Protein AF-A0A3P7PHR8-F1 (afdb_monomer_lite)

Secondary structure (DSSP, 8-state):
-TT--HHHHHHHHHHHTTT---HHHHHHHHHHHHHHHTTSTTHHHHHHHHHHHHHHHHTTSTTTHHHHHHHHHHHHH----SHHHHHHHHHHHHHHHHHHTTS--TTHHHHHHHHHHHHHHH-HHHHHHHHHHHHHHHHHHHHHHHHHHHHHTT--TT---------HHHHHHHHHHHHHHHHHHT-TT----HHHHHHHHHT-

InterPro domains:
  IPR003107 HAT (Half-A-TPR) repeat [SM00386] (4-35)
  IPR003107 HAT (Half-A-TPR) repeat [SM00386] (42-77)
  IPR003107 HAT (Half-A-TPR) repeat [SM00386] (88-121)
  IPR003107 HAT (Half-A-TPR) repeat [SM00386] (154-186)
  IPR008847 Suppressor of forked [PF05843] (1-200)
  IPR011990 Tetratricopeptide-like helical domain superfamily [SSF48452] (2-201)
  IPR045243 mRNA 3'-end-processing protein Rna14-like [PTHR19980] (1-200)

Structure (mmCIF, N/CA/C/O backbone):
data_AF-A0A3P7PHR8-F1
#
_entry.id   AF-A0A3P7PHR8-F1
#
loop_
_atom_site.group_PDB
_atom_site.id
_atom_site.type_symbol
_atom_site.label_atom_id
_atom_site.label_alt_id
_atom_site.label_comp_id
_atom_site.label_asym_id
_atom_site.label_entity_id
_atom_site.label_seq_id
_atom_site.pdbx_PDB_ins_code
_atom_site.Cartn_x
_atom_site.Cartn_y
_atom_site.Cartn_z
_atom_site.occupancy
_atom_site.B_iso_or_equiv
_atom_site.auth_seq_id
_atom_site.auth_comp_id
_atom_site.auth_asym_id
_atom_site.auth_atom_id
_atom_site.pdbx_PDB_model_num
ATOM 1 N N . MET A 1 1 ? -13.144 -17.282 -12.294 1.00 57.22 1 MET A N 1
ATOM 2 C CA . MET A 1 1 ? -14.153 -16.363 -11.723 1.00 57.22 1 MET A CA 1
ATOM 3 C C . MET A 1 1 ? -15.469 -16.403 -12.502 1.00 57.22 1 MET A C 1
ATOM 5 O O . MET A 1 1 ? -16.425 -16.932 -11.960 1.00 57.22 1 MET A O 1
ATOM 9 N N . LYS A 1 2 ? -15.527 -15.994 -13.785 1.00 68.00 2 LYS A N 1
ATOM 10 C CA . LYS A 1 2 ? -16.780 -15.930 -14.585 1.00 68.00 2 LYS A CA 1
ATOM 11 C C . LYS A 1 2 ? -17.605 -17.234 -14.639 1.00 68.00 2 LYS A C 1
ATOM 13 O O . LYS A 1 2 ? -18.823 -17.182 -14.570 1.00 68.00 2 LYS A O 1
ATOM 18 N N . ALA A 1 3 ? -16.948 -18.396 -14.692 1.00 72.00 3 ALA A N 1
ATOM 19 C CA . ALA A 1 3 ? -17.603 -19.713 -14.700 1.00 72.00 3 ALA A CA 1
ATOM 20 C C . ALA A 1 3 ? -17.776 -20.355 -13.301 1.00 72.00 3 ALA A C 1
ATOM 22 O O . ALA A 1 3 ? -18.066 -21.540 -13.220 1.00 72.00 3 ALA A O 1
ATOM 23 N N . LYS A 1 4 ? -17.515 -19.626 -12.201 1.00 75.19 4 LYS A N 1
ATOM 24 C CA . LYS A 1 4 ? -17.602 -20.100 -10.795 1.00 75.19 4 LYS A CA 1
ATOM 25 C C . LYS A 1 4 ? -16.829 -21.393 -10.446 1.00 75.19 4 LYS A C 1
ATOM 27 O O . LYS A 1 4 ? -17.027 -21.967 -9.382 1.00 75.19 4 LYS A O 1
ATOM 32 N N . ASN A 1 5 ? -15.885 -21.817 -11.288 1.00 77.06 5 ASN A N 1
ATOM 33 C CA . ASN A 1 5 ? -15.001 -22.962 -11.031 1.00 77.06 5 ASN A CA 1
ATOM 34 C C . ASN A 1 5 ? -13.876 -22.605 -10.042 1.00 77.06 5 ASN A C 1
ATOM 36 O O . ASN A 1 5 ? -12.721 -22.434 -10.440 1.00 77.06 5 ASN A O 1
ATOM 40 N N . TYR A 1 6 ? -14.216 -22.454 -8.762 1.00 79.38 6 TYR A N 1
ATOM 41 C CA . TYR A 1 6 ? -13.301 -21.958 -7.727 1.00 79.38 6 TYR A CA 1
ATOM 42 C C . TYR A 1 6 ? -12.118 -22.897 -7.442 1.00 79.38 6 TYR A C 1
ATOM 44 O O . TYR A 1 6 ? -11.005 -22.420 -7.256 1.00 79.38 6 TYR A O 1
ATOM 52 N N . GLU A 1 7 ? -12.301 -24.216 -7.536 1.00 77.06 7 GLU A N 1
ATOM 53 C CA . GLU A 1 7 ? -11.224 -25.189 -7.291 1.00 77.06 7 GLU A CA 1
ATOM 54 C C . GLU A 1 7 ? -10.077 -25.081 -8.316 1.00 77.06 7 GLU A C 1
ATOM 56 O O . GLU A 1 7 ? -8.895 -25.117 -7.975 1.00 77.06 7 GLU A O 1
ATOM 61 N N . ARG A 1 8 ? -10.414 -24.882 -9.599 1.00 78.19 8 ARG A N 1
ATOM 62 C CA . ARG A 1 8 ? -9.408 -24.668 -10.654 1.00 78.19 8 ARG A CA 1
ATOM 63 C C . ARG A 1 8 ? -8.696 -23.328 -10.484 1.00 78.19 8 ARG A C 1
ATOM 65 O O . ARG A 1 8 ? -7.503 -23.239 -10.753 1.00 78.19 8 ARG A O 1
ATOM 72 N N . VAL A 1 9 ? -9.419 -22.300 -10.037 1.00 80.44 9 VAL A N 1
ATOM 73 C CA . VAL A 1 9 ? -8.853 -20.975 -9.748 1.00 80.44 9 VAL A CA 1
ATOM 74 C C . VAL A 1 9 ? -7.845 -21.058 -8.596 1.00 80.44 9 VAL A C 1
ATOM 76 O O . VAL A 1 9 ? -6.755 -20.507 -8.711 1.00 80.44 9 VAL A O 1
ATOM 79 N N . GLU A 1 10 ? -8.148 -21.811 -7.540 1.00 82.19 10 GLU A N 1
ATOM 80 C CA . GLU A 1 10 ? -7.233 -22.020 -6.412 1.00 82.19 10 GLU A CA 1
ATOM 81 C C . GLU A 1 10 ? -5.939 -22.730 -6.833 1.00 82.19 10 GLU A C 1
ATOM 83 O O . GLU A 1 10 ? -4.845 -22.255 -6.526 1.00 82.19 10 GLU A O 1
ATOM 88 N N . LYS A 1 11 ? -6.048 -23.803 -7.630 1.00 84.69 11 LYS A N 1
ATOM 89 C CA . LYS A 1 11 ? -4.880 -24.508 -8.193 1.00 84.69 11 LYS A CA 1
ATOM 90 C C . LYS A 1 11 ? -4.027 -23.605 -9.091 1.00 84.69 11 LYS A C 1
ATOM 92 O O . LYS A 1 11 ? -2.805 -23.742 -9.116 1.00 84.69 11 LYS A O 1
ATOM 97 N N . LEU A 1 12 ? -4.642 -22.677 -9.828 1.00 83.94 12 LEU A N 1
ATOM 98 C CA . LEU A 1 12 ? -3.906 -21.691 -10.623 1.00 83.94 12 LEU A CA 1
ATOM 99 C C . LEU A 1 12 ? -3.145 -20.711 -9.724 1.00 83.94 12 LEU A C 1
ATOM 101 O O . LEU A 1 12 ? -1.944 -20.539 -9.927 1.00 83.94 12 LEU A O 1
ATOM 105 N N . PHE A 1 13 ? -3.789 -20.146 -8.698 1.00 86.12 13 PHE A N 1
ATOM 106 C CA . PHE A 1 13 ? -3.115 -19.247 -7.757 1.00 86.12 13 PHE A CA 1
ATOM 107 C C . PHE A 1 13 ? -1.937 -19.923 -7.048 1.00 86.12 13 PHE A C 1
ATOM 109 O O . PHE A 1 13 ? -0.857 -19.341 -6.997 1.00 86.12 13 PHE A O 1
ATOM 116 N N . GLN A 1 14 ? -2.085 -21.170 -6.592 1.00 84.25 14 GLN A N 1
ATOM 117 C CA . GLN A 1 14 ? -0.982 -21.925 -5.980 1.00 84.25 14 GLN A CA 1
ATOM 118 C C . GLN A 1 14 ? 0.232 -22.069 -6.913 1.00 84.25 14 GLN A C 1
ATOM 120 O O . GLN A 1 14 ? 1.373 -22.061 -6.456 1.00 84.25 14 GLN A O 1
ATOM 125 N N . ARG A 1 15 ? 0.007 -22.175 -8.229 1.00 83.94 15 ARG A N 1
ATOM 126 C CA . ARG A 1 15 ? 1.084 -22.335 -9.217 1.00 83.94 15 ARG A CA 1
ATOM 127 C C . ARG A 1 15 ? 1.782 -21.027 -9.575 1.00 83.94 15 ARG A C 1
ATOM 129 O O . ARG A 1 15 ? 2.991 -21.059 -9.816 1.00 83.94 15 ARG A O 1
ATOM 136 N N . CYS A 1 16 ? 1.046 -19.918 -9.684 1.00 85.25 16 CYS A N 1
ATOM 137 C CA . CYS A 1 16 ? 1.567 -18.690 -10.292 1.00 85.25 16 CYS A CA 1
ATOM 138 C C . CYS A 1 16 ? 1.662 -17.478 -9.361 1.00 85.25 16 CYS A C 1
ATOM 140 O O . CYS A 1 16 ? 2.501 -16.623 -9.619 1.00 85.25 16 CYS A O 1
ATOM 142 N N . LEU A 1 17 ? 0.875 -17.396 -8.283 1.00 83.44 17 LEU A N 1
ATOM 143 C CA . LEU A 1 17 ? 0.713 -16.150 -7.523 1.00 83.44 17 LEU A CA 1
ATOM 144 C C . LEU A 1 17 ? 2.032 -15.642 -6.923 1.00 83.44 17 LEU A C 1
ATOM 146 O O . LEU A 1 17 ? 2.348 -14.465 -7.028 1.00 83.44 17 LEU A O 1
ATOM 150 N N . ILE A 1 18 ? 2.838 -16.538 -6.347 1.00 83.44 18 ILE A N 1
ATOM 151 C CA . ILE A 1 18 ? 4.130 -16.175 -5.738 1.00 83.44 18 ILE A CA 1
ATOM 152 C C . ILE A 1 18 ? 5.221 -15.974 -6.805 1.00 83.44 18 ILE A C 1
ATOM 154 O O . ILE A 1 18 ? 6.198 -15.276 -6.559 1.00 83.44 18 ILE A O 1
ATOM 158 N N . LYS A 1 19 ? 5.059 -16.571 -7.993 1.00 81.69 19 LYS A N 1
ATOM 159 C CA . LYS A 1 19 ? 6.037 -16.488 -9.091 1.00 81.69 19 LYS A CA 1
ATOM 160 C C . LYS A 1 19 ? 5.851 -15.246 -9.959 1.00 81.69 19 LYS A C 1
ATOM 162 O O . LYS A 1 19 ? 6.803 -14.811 -10.592 1.00 81.69 19 LYS A O 1
ATOM 167 N N . ILE A 1 20 ? 4.630 -14.718 -10.028 1.00 81.50 20 ILE A N 1
ATOM 168 C CA . ILE A 1 20 ? 4.265 -13.596 -10.891 1.00 81.50 20 ILE A CA 1
ATOM 169 C C . ILE A 1 20 ? 3.866 -12.415 -10.006 1.00 81.50 20 ILE A C 1
ATOM 171 O O . ILE A 1 20 ? 2.759 -12.360 -9.469 1.00 81.50 20 ILE A O 1
ATOM 175 N N . LEU A 1 21 ? 4.765 -11.440 -9.887 1.00 82.69 21 LEU A N 1
ATOM 176 C CA . LEU A 1 21 ? 4.532 -10.190 -9.162 1.00 82.69 21 LEU A CA 1
ATOM 177 C C . LEU A 1 21 ? 3.780 -9.182 -10.043 1.00 82.69 21 LEU A C 1
ATOM 179 O O . LEU A 1 21 ? 4.285 -8.122 -10.390 1.00 82.69 21 LEU A O 1
ATOM 183 N N . ASN A 1 22 ? 2.557 -9.533 -10.446 1.00 85.94 22 ASN A N 1
ATOM 184 C CA . ASN A 1 22 ? 1.687 -8.657 -11.231 1.00 85.94 22 ASN A CA 1
ATOM 185 C C . ASN A 1 22 ? 0.533 -8.124 -10.372 1.00 85.94 22 ASN A C 1
ATOM 187 O O . ASN A 1 22 ? -0.253 -8.899 -9.827 1.00 85.94 22 ASN A O 1
ATOM 191 N N . ILE A 1 23 ? 0.399 -6.801 -10.280 1.00 87.25 23 ILE A N 1
ATOM 192 C CA . ILE A 1 23 ? -0.573 -6.156 -9.389 1.00 87.25 23 ILE A CA 1
ATOM 193 C C . ILE A 1 23 ? -2.027 -6.576 -9.660 1.00 87.25 23 ILE A C 1
ATOM 195 O O . ILE A 1 23 ? -2.796 -6.771 -8.717 1.00 87.25 23 ILE A O 1
ATOM 199 N N . ASP A 1 24 ? -2.401 -6.789 -10.922 1.00 88.19 24 ASP A N 1
ATOM 200 C CA . ASP A 1 24 ? -3.765 -7.162 -11.300 1.00 88.19 24 ASP A CA 1
ATOM 201 C C . ASP A 1 24 ? -4.084 -8.614 -10.921 1.00 88.19 24 ASP A C 1
ATOM 203 O O . ASP A 1 24 ? -5.197 -8.911 -10.478 1.00 88.19 24 ASP A O 1
ATOM 207 N N . LEU A 1 25 ? -3.095 -9.512 -10.991 1.00 89.50 25 LEU A N 1
ATOM 208 C CA . LEU A 1 25 ? -3.228 -10.889 -10.505 1.00 89.50 25 LEU A CA 1
ATOM 209 C C . LEU A 1 25 ? -3.498 -10.930 -8.994 1.00 89.50 25 LEU A C 1
ATOM 211 O O . LEU A 1 25 ? -4.363 -11.679 -8.534 1.00 89.50 25 LEU A O 1
ATOM 215 N N . TRP A 1 26 ? -2.793 -10.105 -8.219 1.00 91.88 26 TRP A N 1
ATOM 216 C CA . TRP A 1 26 ? -2.973 -10.026 -6.768 1.00 91.88 26 TRP A CA 1
ATOM 217 C C . TRP A 1 26 ? -4.304 -9.374 -6.370 1.00 91.88 26 TRP A C 1
ATOM 219 O O . TRP A 1 26 ? -4.962 -9.836 -5.436 1.00 91.88 26 TRP A O 1
ATOM 229 N N . LYS A 1 27 ? -4.774 -8.372 -7.123 1.00 92.00 27 LYS A N 1
ATOM 230 C CA . LYS A 1 27 ? -6.142 -7.844 -6.976 1.00 92.00 27 LYS A CA 1
ATOM 231 C C . LYS A 1 27 ? -7.193 -8.918 -7.251 1.00 92.00 27 LYS A C 1
ATOM 233 O O . LYS A 1 27 ? -8.159 -9.047 -6.498 1.00 92.00 27 LYS A O 1
ATOM 238 N N . LEU A 1 28 ? -6.986 -9.734 -8.286 1.00 91.19 28 LEU A N 1
ATOM 239 C CA . LEU A 1 28 ? -7.879 -10.849 -8.605 1.00 91.19 28 LEU A CA 1
ATOM 240 C C . LEU A 1 28 ? -7.896 -11.908 -7.491 1.00 91.19 28 LEU A C 1
ATOM 242 O O . LEU A 1 28 ? -8.955 -12.460 -7.193 1.00 91.19 28 LEU A O 1
ATOM 246 N N . TYR A 1 29 ? -6.753 -12.171 -6.853 1.00 92.38 29 TYR A N 1
ATOM 247 C CA . TYR A 1 29 ? -6.654 -13.052 -5.685 1.00 92.38 29 TYR A CA 1
ATOM 248 C C . TYR A 1 29 ? -7.472 -12.534 -4.492 1.00 92.38 29 TYR A C 1
ATOM 250 O O . TYR A 1 29 ? -8.260 -13.285 -3.910 1.00 92.38 29 TYR A O 1
ATOM 258 N N . LEU A 1 30 ? -7.362 -11.243 -4.167 1.00 93.31 30 LEU A N 1
ATOM 259 C CA . LEU A 1 30 ? -8.161 -10.626 -3.103 1.00 93.31 30 LEU A CA 1
ATOM 260 C C . LEU A 1 30 ? -9.663 -10.693 -3.413 1.00 93.31 30 LEU A C 1
ATOM 262 O O . LEU A 1 30 ? -10.459 -11.055 -2.543 1.00 93.31 30 LEU A O 1
ATOM 266 N N . GLN A 1 31 ? -10.053 -10.433 -4.664 1.00 91.81 31 GLN A N 1
ATOM 267 C CA . GLN A 1 31 ? -11.443 -10.568 -5.105 1.00 91.81 31 GLN A CA 1
ATOM 268 C C . GLN A 1 31 ? -11.942 -12.018 -4.988 1.00 91.81 31 GLN A C 1
ATOM 270 O O . GLN A 1 31 ? -13.057 -12.251 -4.521 1.00 91.81 31 GLN A O 1
ATOM 275 N N . TYR A 1 32 ? -11.114 -13.005 -5.345 1.00 90.81 32 TYR A N 1
ATOM 276 C CA . TYR A 1 32 ? -11.431 -14.426 -5.183 1.00 90.81 32 TYR A CA 1
ATOM 277 C C . TYR A 1 32 ? -11.723 -14.799 -3.728 1.00 90.81 32 TYR A C 1
ATOM 279 O O . TYR A 1 32 ? -12.724 -15.464 -3.450 1.00 90.81 32 TYR A O 1
ATOM 287 N N . ILE A 1 33 ? -10.892 -14.357 -2.784 1.00 90.62 33 ILE A N 1
ATOM 288 C CA . ILE A 1 33 ? -11.114 -14.634 -1.358 1.00 90.62 33 ILE A CA 1
ATOM 289 C C . ILE A 1 33 ? -12.386 -13.948 -0.871 1.00 90.62 33 ILE A C 1
ATOM 291 O O . ILE A 1 33 ? -13.188 -14.575 -0.176 1.00 90.62 33 ILE A O 1
ATOM 295 N N . LYS A 1 34 ? -12.601 -12.691 -1.274 1.00 90.38 34 LYS A N 1
ATOM 296 C CA . LYS A 1 34 ? -13.806 -11.930 -0.937 1.00 90.38 34 LYS A CA 1
ATOM 297 C C . LYS A 1 34 ? -15.073 -12.651 -1.399 1.00 90.38 34 LYS A C 1
ATOM 299 O O . LYS A 1 34 ? -16.016 -12.752 -0.627 1.00 90.38 34 LYS A O 1
ATOM 304 N N . GLU A 1 35 ? -15.094 -13.197 -2.613 1.00 88.94 35 GLU A N 1
ATOM 305 C CA . GLU A 1 35 ? -16.261 -13.909 -3.154 1.00 88.94 35 GLU A CA 1
ATOM 306 C C . GLU A 1 35 ? -16.455 -15.308 -2.557 1.00 88.94 35 GLU A C 1
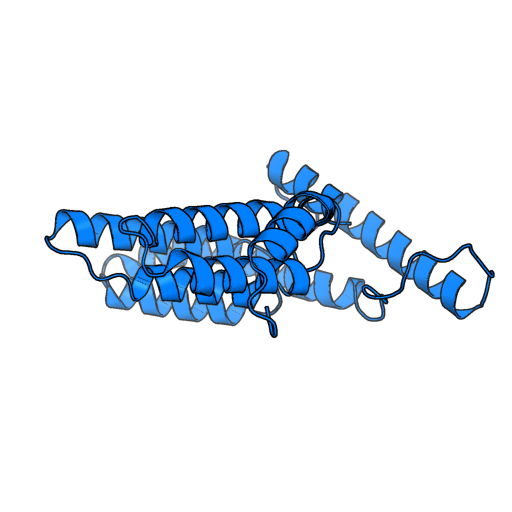ATOM 308 O O . GLU A 1 35 ? -17.584 -15.715 -2.288 1.00 88.94 35 GLU A O 1
ATOM 313 N N . THR A 1 36 ? -15.372 -16.057 -2.337 1.00 87.19 36 THR A N 1
ATOM 314 C CA . THR A 1 36 ? -15.467 -17.463 -1.906 1.00 87.19 36 THR A CA 1
ATOM 315 C C . THR A 1 36 ? -15.585 -17.638 -0.401 1.00 87.19 36 THR A C 1
ATOM 317 O O . THR A 1 36 ? -16.191 -18.607 0.058 1.00 87.19 36 THR A O 1
ATOM 320 N N . LYS A 1 37 ? -15.000 -16.732 0.387 1.00 86.75 37 LYS A N 1
ATOM 321 C CA . LYS A 1 37 ? -14.933 -16.860 1.846 1.00 86.75 37 LYS A CA 1
ATOM 322 C C . LYS A 1 37 ? -15.913 -15.942 2.579 1.00 86.75 37 LYS A C 1
ATOM 324 O O . LYS A 1 37 ? -15.977 -16.051 3.796 1.00 86.75 37 LYS A O 1
ATOM 329 N N . CYS A 1 38 ? -16.709 -15.108 1.896 1.00 86.19 38 CYS A N 1
ATOM 330 C CA . CYS A 1 38 ? -17.630 -14.147 2.536 1.00 86.19 38 CYS A CA 1
ATOM 331 C C . CYS A 1 38 ? -18.620 -14.768 3.532 1.00 86.19 38 CYS A C 1
ATOM 333 O O . CYS A 1 38 ? -18.990 -14.11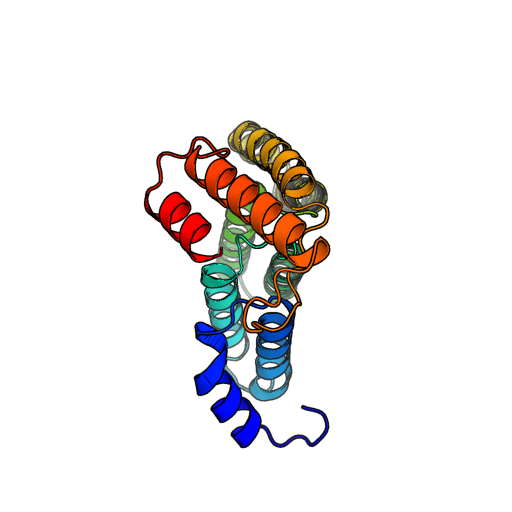7 4.503 1.00 86.19 38 CYS A O 1
ATOM 335 N N . LYS A 1 39 ? -19.038 -16.020 3.309 1.00 85.94 39 LYS A N 1
ATOM 336 C CA . LYS A 1 39 ? -19.968 -16.752 4.189 1.00 85.94 39 LYS A CA 1
ATOM 337 C C . LYS A 1 39 ? -19.275 -17.506 5.327 1.00 85.94 39 LYS A C 1
ATOM 339 O O . LYS A 1 39 ? -19.944 -18.124 6.147 1.00 85.94 39 LYS A O 1
ATOM 344 N N . HIS A 1 40 ? -17.944 -17.517 5.359 1.00 87.56 40 HIS A N 1
ATOM 345 C CA . HIS A 1 40 ? -17.190 -18.233 6.379 1.00 87.56 40 HIS A CA 1
ATOM 346 C C . HIS A 1 40 ? -17.261 -17.464 7.713 1.00 87.56 40 HIS A C 1
ATOM 348 O O . HIS A 1 40 ? -17.036 -16.253 7.700 1.00 87.56 40 HIS A O 1
ATOM 354 N N . PRO A 1 41 ? -17.473 -18.124 8.868 1.00 85.88 41 PRO A N 1
ATOM 355 C CA . PRO A 1 41 ? -17.535 -17.449 10.172 1.00 85.88 41 PRO A CA 1
ATOM 356 C C . PRO A 1 41 ? -16.314 -16.552 10.444 1.00 85.88 41 PRO A C 1
ATOM 358 O O . PRO A 1 41 ? -16.445 -15.385 10.798 1.00 85.88 41 PRO A O 1
ATOM 361 N N . ASN A 1 42 ? -15.117 -17.059 10.132 1.00 88.88 42 ASN A N 1
ATOM 362 C CA . ASN A 1 42 ? -13.851 -16.322 10.268 1.00 88.88 42 ASN A CA 1
ATOM 363 C C . ASN A 1 42 ? -13.452 -15.537 9.000 1.00 88.88 42 ASN A C 1
ATOM 365 O O . ASN A 1 42 ? -12.264 -15.372 8.722 1.00 88.88 42 ASN A O 1
ATOM 369 N N . PHE A 1 43 ? -14.410 -15.091 8.181 1.00 90.38 43 PHE A N 1
ATOM 370 C CA . PHE A 1 43 ? -14.112 -14.342 6.953 1.00 90.38 43 PHE A CA 1
ATOM 371 C C . PHE A 1 43 ? -13.224 -13.124 7.222 1.00 90.38 43 PHE A C 1
ATOM 373 O O . PHE A 1 43 ? -12.257 -12.903 6.499 1.00 90.38 43 PHE A O 1
ATOM 380 N N . LYS A 1 44 ? -13.529 -12.366 8.284 1.00 89.31 44 LYS A N 1
ATOM 381 C CA . LYS A 1 44 ? -12.817 -11.126 8.611 1.00 89.31 44 LYS A CA 1
ATOM 382 C C . LYS A 1 44 ? -11.319 -11.361 8.821 1.00 89.31 44 LYS A C 1
ATOM 384 O O . LYS A 1 44 ? -10.490 -10.660 8.251 1.00 89.31 44 LYS A O 1
ATOM 389 N N . GLU A 1 45 ? -10.994 -12.388 9.597 1.00 90.69 45 GLU A N 1
ATOM 390 C CA . GLU A 1 45 ? -9.621 -12.788 9.898 1.00 90.69 45 GLU A CA 1
ATOM 391 C C . GLU A 1 45 ? -8.894 -13.286 8.641 1.00 90.69 45 GLU A C 1
ATOM 393 O O . GLU A 1 45 ? -7.811 -12.803 8.321 1.00 90.69 45 GLU A O 1
ATOM 398 N N . LYS A 1 46 ? -9.526 -14.180 7.868 1.00 91.25 46 LYS A N 1
ATOM 399 C CA . LYS A 1 46 ? -8.950 -14.707 6.619 1.00 91.25 46 LYS A CA 1
ATOM 400 C C . LYS A 1 46 ? -8.709 -13.609 5.581 1.00 91.25 46 LYS A C 1
ATOM 402 O O . LYS A 1 46 ? -7.707 -13.640 4.873 1.00 91.25 46 LYS A O 1
ATOM 407 N N . MET A 1 47 ? -9.613 -12.635 5.491 1.00 93.94 47 MET A N 1
ATOM 408 C CA . MET A 1 47 ? -9.472 -11.509 4.572 1.00 93.94 47 MET A CA 1
ATOM 409 C C . MET A 1 47 ? -8.357 -10.554 5.019 1.00 93.94 47 MET A C 1
ATOM 411 O O . MET A 1 47 ? -7.561 -10.132 4.185 1.00 93.94 47 MET A O 1
ATOM 415 N N . ALA A 1 48 ? -8.241 -10.261 6.321 1.00 93.44 48 ALA A N 1
ATOM 416 C CA . ALA A 1 48 ? -7.129 -9.473 6.857 1.00 93.44 48 ALA A CA 1
ATOM 417 C C . ALA A 1 48 ? -5.772 -10.148 6.593 1.00 93.44 48 ALA A C 1
ATOM 419 O O . ALA A 1 48 ? -4.862 -9.503 6.077 1.00 93.44 48 ALA A O 1
ATOM 420 N N . GLN A 1 49 ? -5.666 -11.461 6.834 1.00 94.44 49 GLN A N 1
ATOM 421 C CA . GLN A 1 49 ? -4.465 -12.245 6.516 1.00 94.44 49 GLN A CA 1
ATOM 422 C C . GLN A 1 49 ? -4.115 -12.184 5.023 1.00 94.44 49 GLN A C 1
ATOM 424 O O . GLN A 1 49 ? -2.946 -12.062 4.660 1.00 94.44 49 GLN A O 1
ATOM 429 N N . ALA A 1 50 ? -5.116 -12.234 4.142 1.00 94.50 50 ALA A N 1
ATOM 430 C CA . ALA A 1 50 ? -4.889 -12.123 2.707 1.00 94.50 50 ALA A CA 1
ATOM 431 C C . ALA A 1 50 ? -4.402 -10.734 2.275 1.00 94.50 50 ALA A C 1
ATOM 433 O O . ALA A 1 50 ? -3.528 -10.645 1.407 1.00 94.50 50 ALA A O 1
ATOM 434 N N . TYR A 1 51 ? -4.933 -9.662 2.871 1.00 96.62 51 TYR A N 1
ATOM 435 C CA . TYR A 1 51 ? -4.423 -8.310 2.648 1.00 96.62 51 TYR A CA 1
ATOM 436 C C . TYR A 1 51 ? -2.992 -8.164 3.161 1.00 96.62 51 TYR A C 1
ATOM 438 O O . TYR A 1 51 ? -2.140 -7.689 2.414 1.00 96.62 51 TYR A O 1
ATOM 446 N N . ASP A 1 52 ? -2.700 -8.628 4.379 1.00 94.56 52 ASP A N 1
ATOM 447 C CA . ASP A 1 52 ? -1.350 -8.583 4.950 1.00 94.56 52 ASP A CA 1
ATOM 448 C C . ASP A 1 52 ? -0.349 -9.348 4.065 1.00 94.56 52 ASP A C 1
ATOM 450 O O . ASP A 1 52 ? 0.716 -8.818 3.742 1.00 94.56 52 ASP A O 1
ATOM 454 N N . PHE A 1 53 ? -0.720 -10.542 3.588 1.00 93.31 53 PHE A N 1
ATOM 455 C CA . PHE A 1 53 ? 0.086 -11.334 2.654 1.00 93.31 53 PHE A CA 1
ATOM 456 C C . PHE A 1 53 ? 0.301 -10.621 1.314 1.00 93.31 53 PHE A C 1
ATOM 458 O O . PHE A 1 53 ? 1.421 -10.560 0.808 1.00 93.31 53 PHE A O 1
ATOM 465 N N . THR A 1 54 ? -0.755 -10.030 0.754 1.00 93.44 54 THR A N 1
ATOM 466 C CA . THR A 1 54 ? -0.661 -9.293 -0.511 1.00 93.44 54 THR A CA 1
ATOM 467 C C . THR A 1 54 ? 0.229 -8.063 -0.369 1.00 93.44 54 THR A C 1
ATOM 469 O O . THR A 1 54 ? 1.061 -7.806 -1.231 1.00 93.44 54 THR A O 1
ATOM 472 N N . LEU A 1 55 ? 0.114 -7.320 0.731 1.00 93.50 55 LEU A N 1
ATOM 473 C CA . LEU A 1 55 ? 0.940 -6.144 1.001 1.00 93.50 55 LEU A CA 1
ATOM 474 C C . LEU A 1 55 ? 2.384 -6.505 1.355 1.00 93.50 55 LEU A C 1
ATOM 476 O O . LEU A 1 55 ? 3.277 -5.681 1.181 1.00 93.50 55 LEU A O 1
ATOM 480 N N . ASP A 1 56 ? 2.653 -7.708 1.855 1.00 91.25 56 ASP A N 1
ATOM 481 C CA . ASP A 1 56 ? 4.023 -8.196 2.027 1.00 91.25 56 ASP A CA 1
ATOM 482 C C . ASP A 1 56 ? 4.739 -8.415 0.685 1.00 91.25 56 ASP A C 1
ATOM 484 O O . ASP A 1 56 ? 5.936 -8.147 0.581 1.00 91.25 56 ASP A O 1
ATOM 488 N N . LYS A 1 57 ? 4.001 -8.853 -0.344 1.00 88.31 57 LYS A N 1
ATOM 489 C CA . LYS A 1 57 ? 4.543 -9.155 -1.679 1.00 88.31 57 LYS A CA 1
ATOM 490 C C . LYS A 1 57 ? 4.469 -7.989 -2.660 1.00 88.31 57 LYS A C 1
ATOM 492 O O . LYS A 1 57 ? 5.437 -7.727 -3.357 1.00 88.31 57 LYS A O 1
ATOM 497 N N . MET A 1 58 ? 3.345 -7.280 -2.693 1.00 89.56 58 MET A N 1
ATOM 498 C CA . MET A 1 58 ? 3.040 -6.229 -3.672 1.00 89.56 58 MET A CA 1
ATOM 499 C C . MET A 1 58 ? 2.961 -4.831 -3.060 1.00 89.56 58 MET A C 1
ATOM 501 O O . MET A 1 58 ? 2.690 -3.869 -3.772 1.00 89.56 58 MET A O 1
ATOM 505 N N . GLY A 1 59 ? 3.172 -4.679 -1.749 1.00 88.56 59 GLY A N 1
ATOM 506 C CA . GLY A 1 59 ? 2.989 -3.390 -1.075 1.00 88.56 59 GLY A CA 1
ATOM 507 C C . GLY A 1 59 ? 3.947 -2.294 -1.543 1.00 88.56 59 GLY A C 1
ATOM 508 O O . GLY A 1 59 ? 3.616 -1.126 -1.397 1.00 88.56 59 GLY A O 1
ATOM 509 N N . LEU A 1 60 ? 5.099 -2.662 -2.115 1.00 88.44 60 LEU A N 1
ATOM 510 C CA . LEU A 1 60 ? 6.123 -1.741 -2.629 1.00 88.44 60 LEU A CA 1
ATOM 511 C C . LEU A 1 60 ? 5.922 -1.367 -4.107 1.00 88.44 60 LEU A C 1
ATOM 513 O O . LEU A 1 60 ? 6.672 -0.547 -4.638 1.00 88.44 60 LEU A O 1
ATOM 517 N N . ASP A 1 61 ? 4.936 -1.970 -4.778 1.00 89.38 61 ASP A N 1
ATOM 518 C CA . ASP A 1 61 ? 4.621 -1.645 -6.164 1.00 89.38 61 ASP A CA 1
ATOM 519 C C . ASP A 1 61 ? 4.070 -0.214 -6.268 1.00 89.38 61 ASP A C 1
ATOM 521 O O . ASP A 1 61 ? 3.274 0.233 -5.434 1.00 89.38 61 ASP A O 1
ATOM 525 N N . LEU A 1 62 ? 4.464 0.502 -7.323 1.00 89.06 62 LEU A N 1
ATOM 526 C CA . LEU A 1 62 ? 4.069 1.894 -7.551 1.00 89.06 62 LEU A CA 1
ATOM 527 C C . LEU A 1 62 ? 2.535 2.058 -7.660 1.00 89.06 62 LEU A C 1
ATOM 529 O O . LEU A 1 62 ? 1.991 3.085 -7.248 1.00 89.06 62 LEU A O 1
ATOM 533 N N . ASN A 1 63 ? 1.839 1.030 -8.158 1.00 91.00 63 ASN A N 1
ATOM 534 C CA . ASN A 1 63 ? 0.388 0.975 -8.349 1.00 91.00 63 ASN A CA 1
ATOM 535 C C . ASN A 1 63 ? -0.346 0.245 -7.203 1.00 91.00 63 ASN A C 1
ATOM 537 O O . ASN A 1 63 ? -1.536 -0.069 -7.322 1.00 91.00 63 ASN A O 1
ATOM 541 N N . SER A 1 64 ? 0.326 -0.013 -6.076 1.00 93.94 64 SER A N 1
ATOM 542 C CA . SER A 1 64 ? -0.243 -0.732 -4.924 1.00 93.94 64 SER A CA 1
ATOM 543 C C . SER A 1 64 ? -1.307 0.047 -4.144 1.00 93.94 64 SER A C 1
ATOM 545 O O . SER A 1 64 ? -2.038 -0.558 -3.358 1.00 93.94 64 SER A O 1
ATOM 547 N N . TYR A 1 65 ? -1.452 1.358 -4.383 1.00 95.94 65 TYR A N 1
ATOM 548 C CA . TYR A 1 65 ? -2.367 2.260 -3.662 1.00 95.94 65 TYR A CA 1
ATOM 549 C C . TYR A 1 65 ? -3.766 1.674 -3.428 1.00 95.94 65 TYR A C 1
ATOM 551 O O . TYR A 1 65 ? -4.249 1.664 -2.298 1.00 95.94 65 TYR A O 1
ATOM 559 N N . SER A 1 66 ? -4.402 1.131 -4.469 1.00 95.75 66 SER A N 1
ATOM 560 C CA . SER A 1 66 ? -5.751 0.557 -4.355 1.00 95.75 66 SER A CA 1
ATOM 561 C C . SER A 1 66 ? -5.844 -0.573 -3.322 1.00 95.75 66 SER A C 1
ATOM 563 O O . SER A 1 66 ? -6.839 -0.663 -2.617 1.00 95.75 66 SER A O 1
ATOM 565 N N . ILE A 1 67 ? -4.795 -1.392 -3.167 1.00 96.44 67 ILE A N 1
ATOM 566 C CA . ILE A 1 67 ? -4.787 -2.500 -2.199 1.00 96.44 67 ILE A CA 1
ATOM 567 C C . ILE A 1 67 ? -4.734 -1.951 -0.769 1.00 96.44 67 ILE A C 1
ATOM 569 O O . ILE A 1 67 ? -5.448 -2.434 0.110 1.00 96.44 67 ILE A O 1
ATOM 573 N N . TRP A 1 68 ? -3.924 -0.912 -0.541 1.00 97.25 68 TRP A N 1
ATOM 574 C CA . TRP A 1 68 ? -3.876 -0.206 0.740 1.00 97.25 68 TRP A CA 1
ATOM 575 C C . TRP A 1 68 ? -5.229 0.423 1.087 1.00 97.25 68 TRP A C 1
ATOM 577 O O . TRP A 1 68 ? -5.736 0.217 2.190 1.00 97.25 68 TRP A O 1
ATOM 587 N N . ALA A 1 69 ? -5.826 1.152 0.141 1.00 97.00 69 ALA A N 1
ATOM 588 C CA . ALA A 1 69 ? -7.112 1.820 0.322 1.00 97.00 69 ALA A CA 1
ATOM 589 C C . ALA A 1 69 ? -8.249 0.822 0.614 1.00 97.00 69 ALA A C 1
ATOM 591 O O . ALA A 1 69 ? -9.040 1.037 1.540 1.00 97.00 69 ALA A O 1
ATOM 592 N N . ASP A 1 70 ? -8.291 -0.300 -0.110 1.00 96.69 70 ASP A N 1
ATOM 593 C CA . ASP A 1 70 ? -9.277 -1.363 0.096 1.00 96.69 70 ASP A CA 1
ATOM 594 C C . ASP A 1 70 ? -9.114 -2.031 1.466 1.00 96.69 70 ASP A C 1
ATOM 596 O O . ASP A 1 70 ? -10.108 -2.265 2.160 1.00 96.69 70 ASP A O 1
ATOM 600 N N . TYR A 1 71 ? -7.875 -2.287 1.906 1.00 97.56 71 TYR A N 1
ATOM 601 C CA . TYR A 1 71 ? -7.628 -2.880 3.220 1.00 97.56 71 TYR A CA 1
ATOM 602 C C . TYR A 1 71 ? -8.031 -1.940 4.362 1.00 97.56 71 TYR A C 1
ATOM 604 O O . TYR A 1 71 ? -8.713 -2.351 5.302 1.00 97.56 71 TYR A O 1
ATOM 612 N N . ILE A 1 72 ? -7.680 -0.657 4.260 1.00 97.25 72 ILE A N 1
ATOM 613 C CA . ILE A 1 72 ? -8.084 0.371 5.227 1.00 97.25 72 ILE A CA 1
ATOM 614 C C . ILE A 1 72 ? -9.613 0.466 5.294 1.00 97.25 72 ILE A C 1
ATOM 616 O O . ILE A 1 72 ? -10.195 0.478 6.380 1.00 97.25 72 ILE A O 1
ATOM 620 N N . THR A 1 73 ? -10.282 0.479 4.141 1.00 96.81 73 THR A N 1
ATOM 621 C CA . THR A 1 73 ? -11.749 0.503 4.055 1.00 96.81 73 THR A CA 1
ATOM 622 C C . THR A 1 73 ? -12.369 -0.739 4.692 1.00 96.81 73 THR A C 1
ATOM 624 O O . THR A 1 73 ? -13.348 -0.647 5.439 1.00 96.81 73 THR A O 1
ATOM 627 N N . PHE A 1 74 ? -11.779 -1.909 4.459 1.00 95.81 74 PHE A N 1
ATOM 628 C CA . PHE A 1 74 ? -12.195 -3.167 5.068 1.00 95.81 74 PHE A CA 1
ATOM 629 C C . PHE A 1 74 ? -12.062 -3.148 6.603 1.00 95.81 74 PHE A C 1
ATOM 631 O O . PHE A 1 74 ? -13.012 -3.498 7.309 1.00 95.81 74 PHE A O 1
ATOM 638 N N . LEU A 1 75 ? -10.936 -2.671 7.142 1.00 95.31 75 LEU A N 1
ATOM 639 C CA . LEU A 1 75 ? -10.747 -2.556 8.592 1.00 95.31 75 LEU A CA 1
ATOM 640 C C . LEU A 1 75 ? -11.741 -1.568 9.212 1.00 95.31 75 LEU A C 1
ATOM 642 O O . LEU A 1 75 ? -12.363 -1.873 10.227 1.00 95.31 75 LEU A O 1
ATOM 646 N N . ARG A 1 76 ? -11.967 -0.416 8.570 1.00 93.94 76 ARG A N 1
ATOM 647 C CA . ARG A 1 76 ? -12.892 0.620 9.060 1.00 93.94 76 ARG A CA 1
ATOM 648 C C . ARG A 1 76 ? -14.360 0.194 9.016 1.00 93.94 76 ARG A C 1
ATOM 650 O O . ARG A 1 76 ? -15.104 0.502 9.945 1.00 93.94 76 ARG A O 1
ATOM 657 N N . SER A 1 77 ? -14.772 -0.530 7.977 1.00 92.88 77 SER A N 1
ATOM 658 C CA . SER A 1 77 ? -16.144 -1.047 7.829 1.00 92.88 77 SER A CA 1
ATOM 659 C C . SER A 1 77 ? -16.442 -2.259 8.718 1.00 92.88 77 SER A C 1
ATOM 661 O O . SER A 1 77 ? -17.602 -2.642 8.882 1.00 92.88 77 SER A O 1
ATOM 663 N N . THR A 1 78 ? -15.416 -2.855 9.333 1.00 90.19 78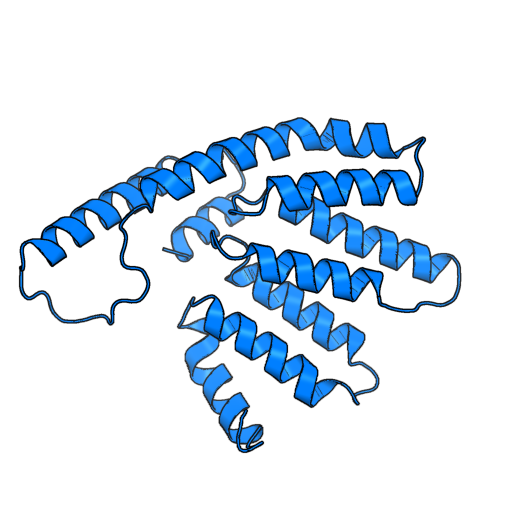 THR A N 1
ATOM 664 C CA . THR A 1 78 ? -15.597 -3.979 10.248 1.00 90.19 78 THR A CA 1
ATOM 665 C C . THR A 1 78 ? -16.344 -3.525 11.502 1.00 90.19 78 THR A C 1
ATOM 667 O O . THR A 1 78 ? -15.833 -2.742 12.301 1.00 90.19 78 THR A O 1
ATOM 670 N N . GLN A 1 79 ? -17.564 -4.038 11.673 1.00 88.06 79 GLN A N 1
ATOM 671 C CA . GLN A 1 79 ? -18.356 -3.860 12.890 1.00 88.06 79 GLN A CA 1
ATOM 672 C C . GLN A 1 79 ? -17.742 -4.686 14.023 1.00 88.06 79 GLN A C 1
ATOM 674 O O . GLN A 1 79 ? -17.492 -5.888 13.839 1.00 88.06 79 GLN A O 1
ATOM 679 N N . VAL A 1 80 ? -17.502 -4.042 15.163 1.00 90.50 80 VAL A N 1
ATOM 680 C CA . VAL A 1 80 ? -17.002 -4.647 16.402 1.00 90.50 80 VAL A CA 1
ATOM 681 C C . VAL A 1 80 ? -17.864 -4.168 17.572 1.00 90.50 80 VAL A C 1
ATOM 683 O O . VAL A 1 80 ? -18.533 -3.146 17.471 1.00 90.50 80 VAL A O 1
ATOM 686 N N . GLN A 1 81 ? -17.911 -4.937 18.660 1.00 90.69 81 GLN A N 1
ATOM 687 C CA . GLN A 1 81 ? -18.722 -4.611 19.835 1.00 90.69 81 GLN A CA 1
ATOM 688 C C . GLN A 1 81 ? -17.828 -4.475 21.064 1.00 90.69 81 GLN A C 1
ATOM 690 O O . GLN A 1 81 ? -16.974 -5.324 21.320 1.00 90.69 81 GLN A O 1
ATOM 695 N N . GLY A 1 82 ? -18.053 -3.410 21.830 1.00 94.12 82 GLY A N 1
ATOM 696 C CA . GLY A 1 82 ? -17.305 -3.108 23.045 1.00 94.12 82 GLY A CA 1
ATOM 697 C C . GLY A 1 82 ? -16.061 -2.244 22.810 1.00 94.12 82 GLY A C 1
ATOM 698 O O . GLY A 1 82 ? -15.407 -2.297 21.769 1.00 94.12 82 GLY A O 1
ATOM 699 N N . SER A 1 83 ? -15.719 -1.453 23.830 1.00 93.19 83 SER A N 1
ATOM 700 C CA . SER A 1 83 ? -14.624 -0.469 23.793 1.00 93.19 83 SER A CA 1
ATOM 701 C C . SER A 1 83 ? -13.250 -1.086 23.486 1.00 93.19 83 SER A C 1
ATOM 703 O O . SER A 1 83 ? -12.448 -0.520 22.737 1.00 93.19 83 SER A O 1
ATOM 705 N N . TYR A 1 84 ? -12.985 -2.289 24.004 1.00 94.00 84 TYR A N 1
ATOM 706 C CA . TYR A 1 84 ? -11.739 -3.007 23.731 1.00 94.00 84 TYR A CA 1
ATOM 707 C C . TYR A 1 84 ? -11.589 -3.365 22.244 1.00 94.00 84 TYR A C 1
ATOM 709 O O . TYR A 1 84 ? -10.537 -3.127 21.649 1.00 94.00 84 TYR A O 1
ATOM 717 N N . ALA A 1 85 ? -12.651 -3.879 21.619 1.00 92.75 85 ALA A N 1
ATOM 718 C CA . ALA A 1 85 ? -12.616 -4.286 20.218 1.00 92.75 85 ALA A CA 1
ATOM 719 C C . ALA A 1 85 ? -12.504 -3.076 19.269 1.00 92.75 85 ALA A C 1
ATOM 721 O O . ALA A 1 85 ? -11.763 -3.133 18.285 1.00 92.75 85 ALA A O 1
ATOM 722 N N . GLU A 1 86 ? -13.158 -1.953 19.592 1.00 93.94 86 GLU A N 1
ATOM 723 C CA . GLU A 1 86 ? -12.963 -0.680 18.877 1.00 93.94 86 GLU A CA 1
ATOM 724 C C . GLU A 1 86 ? -11.515 -0.181 18.996 1.00 93.94 86 GLU A C 1
ATOM 726 O O . GLU A 1 86 ? -10.900 0.212 18.002 1.00 93.94 86 GLU A O 1
ATOM 731 N N . SER A 1 87 ? -10.908 -0.285 20.182 1.00 94.50 87 SER A N 1
ATOM 732 C CA . SER A 1 87 ? -9.503 0.097 20.383 1.00 94.50 87 SER A CA 1
ATOM 733 C C . SER A 1 87 ? -8.537 -0.768 19.555 1.00 94.50 87 SER A C 1
ATOM 735 O O . SER A 1 87 ? -7.574 -0.254 18.971 1.00 94.50 87 SER A O 1
ATOM 737 N N . GLN A 1 88 ? -8.801 -2.075 19.435 1.00 93.88 88 GLN A N 1
ATOM 738 C CA . GLN A 1 88 ? -8.035 -2.972 18.560 1.00 93.88 88 GLN A CA 1
ATOM 739 C C . GLN A 1 88 ? -8.186 -2.602 17.081 1.00 93.88 88 GLN A C 1
ATOM 741 O O . GLN A 1 88 ? -7.191 -2.543 16.356 1.00 93.88 88 GLN A O 1
ATOM 746 N N . LYS A 1 89 ? -9.409 -2.297 16.635 1.00 94.75 89 LYS A N 1
ATOM 747 C CA . LYS A 1 89 ? -9.689 -1.837 15.268 1.00 94.75 89 LYS A CA 1
ATOM 748 C C . LYS A 1 89 ? -8.952 -0.536 14.947 1.00 94.75 89 LYS A C 1
ATOM 750 O O . LYS A 1 89 ? -8.339 -0.431 13.879 1.00 94.75 89 LYS A O 1
ATOM 755 N N . ILE A 1 90 ? -8.951 0.425 15.874 1.00 95.69 90 ILE A N 1
ATOM 756 C CA . ILE A 1 90 ? -8.200 1.679 15.742 1.00 95.69 90 ILE A CA 1
ATOM 757 C C . ILE A 1 90 ? -6.706 1.391 15.572 1.00 95.69 90 ILE A C 1
ATOM 759 O O . ILE A 1 90 ? -6.082 1.901 14.641 1.00 95.69 90 ILE A O 1
ATOM 763 N N . THR A 1 91 ? -6.153 0.529 16.427 1.00 95.69 91 THR A N 1
ATOM 764 C CA . THR A 1 91 ? -4.731 0.154 16.417 1.00 95.69 91 THR A CA 1
ATOM 765 C C . THR A 1 91 ? -4.335 -0.552 15.119 1.00 95.69 91 THR A C 1
ATOM 767 O O . THR A 1 91 ? -3.332 -0.193 14.500 1.00 95.69 91 THR A O 1
ATOM 770 N N . ALA A 1 92 ? -5.140 -1.512 14.659 1.00 95.56 92 ALA A N 1
ATOM 771 C CA . ALA A 1 92 ? -4.906 -2.234 13.411 1.00 95.56 92 ALA A CA 1
ATOM 772 C C . ALA A 1 92 ? -4.955 -1.299 12.193 1.00 95.56 92 ALA A C 1
ATOM 774 O O . ALA A 1 92 ? -4.057 -1.333 11.352 1.00 95.56 92 ALA A O 1
ATOM 775 N N . THR A 1 93 ? -5.958 -0.419 12.127 1.00 96.75 93 THR A N 1
ATOM 776 C CA . THR A 1 93 ? -6.105 0.553 11.032 1.00 96.75 93 THR A CA 1
ATOM 777 C C . THR A 1 93 ? -4.940 1.543 11.016 1.00 96.75 93 THR A C 1
ATOM 779 O O . THR A 1 93 ? -4.347 1.782 9.963 1.00 96.75 93 THR A O 1
ATOM 782 N N . ARG A 1 94 ? -4.542 2.060 12.187 1.00 96.69 94 ARG A N 1
ATOM 783 C CA . ARG A 1 94 ? -3.383 2.952 12.334 1.00 96.69 94 ARG A CA 1
ATOM 784 C C . ARG A 1 94 ? -2.094 2.290 11.856 1.00 96.69 94 ARG A C 1
ATOM 786 O O . ARG A 1 94 ? -1.337 2.910 11.116 1.00 96.69 94 ARG A O 1
ATOM 793 N N . ARG A 1 95 ? -1.863 1.023 12.212 1.00 96.19 95 ARG A N 1
ATOM 794 C CA . ARG A 1 95 ? -0.697 0.248 11.756 1.00 96.19 95 ARG A CA 1
ATOM 795 C C . ARG A 1 95 ? -0.616 0.188 10.227 1.00 96.19 95 ARG A C 1
ATOM 797 O O . ARG A 1 95 ? 0.464 0.358 9.668 1.00 96.19 95 ARG A O 1
ATOM 804 N N . VAL A 1 96 ? -1.745 -0.035 9.551 1.00 97.25 96 VAL A N 1
ATOM 805 C CA . VAL A 1 96 ? -1.795 -0.088 8.079 1.00 97.25 96 VAL A CA 1
ATOM 806 C C . VAL A 1 96 ? -1.523 1.286 7.470 1.00 97.25 96 VAL A C 1
ATOM 808 O O . VAL A 1 96 ? -0.686 1.382 6.575 1.00 97.25 96 VAL A O 1
ATOM 811 N N . TYR A 1 97 ? -2.146 2.351 7.988 1.00 97.44 97 TYR A N 1
ATOM 812 C CA . TYR A 1 97 ? -1.859 3.717 7.541 1.00 97.44 97 TYR A CA 1
ATOM 813 C C . TYR A 1 97 ? -0.382 4.075 7.698 1.00 97.44 97 TYR A C 1
ATOM 815 O O . TYR A 1 97 ? 0.238 4.513 6.735 1.00 97.44 97 TYR A O 1
ATOM 823 N N . GLN A 1 98 ? 0.194 3.849 8.882 1.00 95.50 98 GLN A N 1
ATOM 824 C CA . GLN A 1 98 ? 1.587 4.194 9.175 1.00 95.50 98 GLN A CA 1
ATOM 825 C C . GLN A 1 98 ? 2.579 3.448 8.277 1.00 95.50 98 GLN A C 1
ATOM 827 O O . GLN A 1 98 ? 3.594 4.016 7.886 1.00 95.50 98 GLN A O 1
ATOM 832 N N . ARG A 1 99 ? 2.269 2.205 7.890 1.00 95.44 99 ARG A N 1
ATOM 833 C CA . ARG A 1 99 ? 3.060 1.461 6.902 1.00 95.44 99 ARG A CA 1
ATOM 834 C C . ARG A 1 99 ? 2.883 2.019 5.482 1.00 95.44 99 ARG A C 1
ATOM 836 O O . ARG A 1 99 ? 3.849 2.094 4.726 1.00 95.44 99 ARG A O 1
ATOM 843 N N . ALA A 1 100 ? 1.672 2.431 5.116 1.00 96.12 100 ALA A N 1
ATOM 844 C CA . ALA A 1 100 ? 1.372 2.960 3.790 1.00 96.12 100 ALA A CA 1
ATOM 845 C C . ALA A 1 100 ? 2.025 4.332 3.536 1.00 96.12 100 ALA A C 1
ATOM 847 O O . ALA A 1 100 ? 2.630 4.536 2.490 1.00 96.12 100 ALA A O 1
ATOM 848 N N . ILE A 1 101 ? 1.974 5.257 4.501 1.00 95.94 101 ILE A N 1
ATOM 849 C CA . ILE A 1 101 ? 2.478 6.640 4.348 1.00 95.94 101 ILE A CA 1
ATOM 850 C C . ILE A 1 101 ? 3.999 6.747 4.172 1.00 95.94 101 ILE A C 1
ATOM 852 O O . ILE A 1 101 ? 4.488 7.797 3.758 1.00 95.94 101 ILE A O 1
ATOM 856 N N . VAL A 1 102 ? 4.738 5.677 4.477 1.00 94.25 102 VAL A N 1
ATOM 857 C CA . VAL A 1 102 ? 6.193 5.584 4.277 1.00 94.25 102 VAL A CA 1
ATOM 858 C C . VAL A 1 102 ? 6.571 4.767 3.039 1.00 94.25 102 VAL A C 1
ATOM 860 O O . VAL A 1 102 ? 7.751 4.616 2.732 1.00 94.25 102 VAL A O 1
ATOM 863 N N . THR A 1 103 ? 5.584 4.243 2.309 1.00 93.50 103 THR A N 1
ATOM 864 C CA . THR A 1 103 ? 5.796 3.394 1.135 1.00 93.50 103 THR A CA 1
ATOM 865 C C . THR A 1 103 ? 5.593 4.203 -0.153 1.00 93.50 103 THR A C 1
ATOM 867 O O . THR A 1 103 ? 4.486 4.685 -0.387 1.00 93.50 103 THR A O 1
ATOM 870 N N . PRO A 1 104 ? 6.621 4.367 -1.012 1.00 94.25 104 PRO A N 1
ATOM 871 C CA . PRO A 1 104 ? 6.480 5.123 -2.257 1.00 94.25 104 PRO A CA 1
ATOM 872 C C . PRO A 1 104 ? 5.463 4.498 -3.226 1.00 94.25 104 PRO A C 1
ATOM 874 O O . PRO A 1 104 ? 5.664 3.374 -3.680 1.00 94.25 104 PRO A O 1
ATOM 877 N N . MET A 1 105 ? 4.395 5.229 -3.562 1.00 94.69 105 MET A N 1
ATOM 878 C CA . MET A 1 105 ? 3.302 4.789 -4.446 1.00 94.69 105 MET A CA 1
ATOM 879 C C . MET A 1 105 ? 2.540 5.997 -5.018 1.00 94.69 105 MET A C 1
ATOM 881 O O . MET A 1 105 ? 2.499 7.043 -4.375 1.00 94.69 105 MET A O 1
ATOM 885 N N . LEU A 1 106 ? 1.864 5.868 -6.168 1.00 92.62 106 LEU A N 1
ATOM 886 C CA . LEU A 1 106 ? 1.189 7.010 -6.825 1.00 92.62 106 LEU A CA 1
ATOM 887 C C . LEU A 1 106 ? 0.143 7.717 -5.943 1.00 92.62 106 LEU A C 1
ATOM 889 O O . LEU A 1 106 ? -0.023 8.928 -6.030 1.00 92.62 106 LEU A O 1
ATOM 893 N N . GLY A 1 107 ? -0.543 6.985 -5.061 1.00 94.19 107 GLY A N 1
ATOM 894 C CA . GLY A 1 107 ? -1.574 7.536 -4.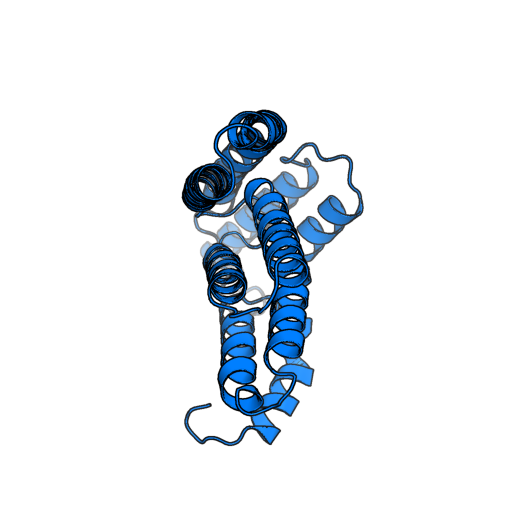172 1.00 94.19 107 GLY A CA 1
ATOM 895 C C . GLY A 1 107 ? -1.076 8.007 -2.801 1.00 94.19 107 GLY A C 1
ATOM 896 O O . GLY A 1 107 ? -1.877 8.127 -1.873 1.00 94.19 107 GLY A O 1
ATOM 897 N N . ILE A 1 108 ? 0.230 8.245 -2.632 1.00 96.62 108 ILE A N 1
ATOM 898 C CA . ILE A 1 108 ? 0.834 8.547 -1.324 1.00 96.62 108 ILE A CA 1
ATOM 899 C C . ILE A 1 108 ? 0.267 9.811 -0.658 1.00 96.62 108 ILE A C 1
ATOM 901 O O . ILE A 1 108 ? 0.048 9.824 0.553 1.00 96.62 108 ILE A O 1
ATOM 905 N N . GLU A 1 109 ? -0.026 10.861 -1.431 1.00 96.44 109 GLU A N 1
ATOM 906 C CA . GLU A 1 109 ? -0.624 12.097 -0.901 1.00 96.44 109 GLU A CA 1
ATOM 907 C C . GLU A 1 109 ? -2.076 11.883 -0.461 1.00 96.44 109 GLU A C 1
ATOM 909 O O . GLU A 1 109 ? -2.513 12.426 0.554 1.00 96.44 109 GLU A O 1
ATOM 914 N N . THR A 1 110 ? -2.814 11.042 -1.190 1.00 97.69 110 THR A N 1
ATOM 915 C CA . THR A 1 110 ? -4.189 10.675 -0.845 1.00 97.69 110 THR A CA 1
ATOM 916 C C . THR A 1 110 ? -4.232 9.907 0.472 1.00 97.69 110 THR A C 1
ATOM 918 O O . THR A 1 110 ? -4.975 10.294 1.370 1.00 97.69 110 THR A O 1
ATOM 921 N N . ILE A 1 111 ? -3.383 8.883 0.635 1.00 97.00 111 ILE A N 1
ATOM 922 C CA . ILE A 1 111 ? -3.299 8.122 1.893 1.00 97.00 111 ILE A CA 1
ATOM 923 C C . ILE A 1 111 ? -2.924 9.031 3.062 1.00 97.00 111 ILE A C 1
ATOM 925 O O . ILE A 1 111 ? -3.505 8.901 4.137 1.00 97.00 111 ILE A O 1
ATOM 929 N N . TRP A 1 112 ? -1.970 9.945 2.870 1.00 97.75 112 TRP A N 1
ATOM 930 C CA . TRP A 1 112 ? -1.557 10.870 3.922 1.00 97.75 112 TRP A CA 1
ATOM 931 C C . TRP A 1 112 ? -2.697 11.773 4.387 1.00 97.75 112 TRP A C 1
ATOM 933 O O . TRP A 1 112 ? -2.959 11.873 5.585 1.00 97.75 112 TRP A O 1
ATOM 943 N N . ARG A 1 113 ? -3.427 12.380 3.445 1.00 97.81 113 ARG A N 1
ATOM 944 C CA . ARG A 1 113 ? -4.609 13.188 3.762 1.00 97.81 113 ARG A CA 1
ATOM 945 C C . ARG A 1 113 ? -5.645 12.369 4.534 1.00 97.81 113 ARG A C 1
ATOM 947 O O . ARG A 1 113 ? -6.139 12.827 5.563 1.00 97.81 113 ARG A O 1
ATOM 954 N N . ASP A 1 114 ? -5.941 11.160 4.065 1.00 97.56 114 ASP A N 1
ATOM 955 C CA . ASP A 1 114 ? -6.942 10.292 4.682 1.00 97.56 114 ASP A CA 1
ATOM 956 C C . ASP A 1 114 ? -6.503 9.828 6.086 1.00 97.56 114 ASP A C 1
ATOM 958 O O . ASP A 1 114 ? -7.341 9.731 6.982 1.00 97.56 114 ASP A O 1
ATOM 962 N N . TYR A 1 115 ? -5.201 9.609 6.314 1.00 97.75 115 TYR A N 1
ATOM 963 C CA . TYR A 1 115 ? -4.626 9.327 7.637 1.00 97.75 115 TYR A CA 1
ATOM 964 C C . TYR A 1 115 ? -4.808 10.505 8.599 1.00 97.75 115 TYR A C 1
ATOM 966 O O . TYR A 1 115 ? -5.300 10.318 9.711 1.00 97.75 115 TYR A O 1
ATOM 974 N N . CYS A 1 116 ? -4.480 11.725 8.167 1.00 97.00 116 CYS A N 1
ATOM 975 C CA . CYS A 1 116 ? -4.669 12.930 8.976 1.00 97.00 116 CYS A CA 1
ATOM 976 C C . CYS A 1 116 ? -6.144 13.136 9.349 1.00 97.00 116 CYS A C 1
ATOM 978 O O . CYS A 1 116 ? -6.453 13.462 10.495 1.00 97.00 116 CYS A O 1
ATOM 980 N N . MET A 1 117 ? -7.068 12.926 8.405 1.00 97.44 117 MET A N 1
ATOM 981 C CA . MET A 1 117 ? -8.510 12.985 8.677 1.00 97.44 117 MET A CA 1
ATOM 982 C C . MET A 1 117 ? -8.946 11.894 9.662 1.00 97.44 117 MET A C 1
ATOM 984 O O . MET A 1 117 ? -9.733 12.160 10.569 1.00 97.44 117 MET A O 1
ATOM 988 N N . TYR A 1 118 ? -8.419 10.679 9.508 1.00 96.94 118 TYR A N 1
ATOM 989 C CA . TYR A 1 118 ? -8.728 9.550 10.377 1.00 96.94 118 TYR A CA 1
ATOM 990 C C . TYR A 1 118 ? -8.270 9.783 11.822 1.00 96.94 118 TYR A C 1
ATOM 992 O O . TYR A 1 118 ? -9.086 9.659 12.735 1.00 96.94 118 TYR A O 1
ATOM 1000 N N . GLU A 1 119 ? -7.017 10.189 12.048 1.00 96.69 119 GLU A N 1
ATOM 1001 C CA . GLU A 1 119 ? -6.516 10.459 13.404 1.00 96.69 119 GLU A CA 1
ATOM 1002 C C . GLU A 1 119 ? -7.286 11.604 14.076 1.00 96.69 119 GLU A C 1
ATOM 1004 O O . GLU A 1 119 ? -7.674 11.481 15.239 1.00 96.69 119 GLU A O 1
ATOM 1009 N N . ASN A 1 120 ? -7.599 12.673 13.330 1.00 96.62 120 ASN A N 1
ATOM 1010 C CA . ASN A 1 120 ? -8.445 13.757 13.836 1.00 96.62 120 ASN A CA 1
ATOM 1011 C C . ASN A 1 120 ? -9.849 13.272 14.214 1.00 96.62 120 ASN A C 1
ATOM 1013 O O . ASN A 1 120 ? -10.384 13.707 15.228 1.00 96.62 120 ASN A O 1
ATOM 1017 N N . SER A 1 121 ? -10.440 12.355 13.442 1.00 96.06 121 SER A N 1
ATOM 1018 C CA . SER A 1 121 ? -11.766 11.806 13.755 1.00 96.06 121 SER A CA 1
ATOM 1019 C C . SER A 1 121 ? -11.786 10.922 15.008 1.00 96.06 121 SER A C 1
ATOM 1021 O O . SER A 1 121 ? -12.827 10.811 15.647 1.00 96.06 121 SER A O 1
ATOM 1023 N N . ILE A 1 122 ? -10.652 10.306 15.369 1.00 94.38 122 ILE A N 1
ATOM 1024 C CA . ILE A 1 122 ? -10.538 9.478 16.576 1.00 94.38 122 ILE A CA 1
ATOM 1025 C C . ILE A 1 122 ? -10.315 10.353 17.804 1.00 94.38 122 ILE A C 1
ATOM 1027 O O . ILE A 1 122 ? -11.026 10.220 18.798 1.00 94.38 122 ILE A O 1
ATOM 1031 N N . ASN A 1 123 ? -9.285 11.202 17.770 1.00 92.88 123 ASN A N 1
ATOM 1032 C CA . ASN A 1 123 ? -8.968 12.096 18.875 1.00 92.88 123 ASN A CA 1
ATOM 1033 C C . ASN A 1 123 ? -8.116 13.286 18.388 1.00 92.88 123 ASN A C 1
ATOM 1035 O O . ASN A 1 123 ? -6.893 13.149 18.256 1.00 92.88 123 ASN A O 1
ATOM 1039 N N . PRO A 1 124 ? -8.724 14.474 18.209 1.00 94.25 124 PRO A N 1
ATOM 1040 C CA . PRO A 1 124 ? -8.030 15.677 17.745 1.00 94.25 124 PRO A CA 1
ATOM 1041 C C . PRO A 1 124 ? -6.820 16.082 18.599 1.00 94.25 124 PRO A C 1
ATOM 1043 O O . PRO A 1 124 ? -5.839 16.604 18.073 1.00 94.25 124 PRO A O 1
ATOM 1046 N N . HIS A 1 125 ? -6.852 15.814 19.910 1.00 91.88 125 HIS A N 1
ATOM 1047 C CA . HIS A 1 125 ? -5.802 16.242 20.839 1.00 91.88 125 HIS A CA 1
ATOM 1048 C C . HIS A 1 125 ? -4.475 15.514 20.597 1.00 91.88 125 HIS A C 1
ATOM 1050 O O . HIS A 1 125 ? -3.408 16.110 20.718 1.00 91.88 125 HIS A O 1
ATOM 1056 N N . ILE A 1 126 ? -4.535 14.228 20.239 1.00 92.88 126 ILE A N 1
ATOM 1057 C CA . ILE A 1 126 ? -3.344 13.402 19.977 1.00 92.88 126 ILE A CA 1
ATOM 1058 C C . ILE A 1 126 ? -3.047 13.256 18.481 1.00 92.88 126 ILE A C 1
ATOM 1060 O O . ILE A 1 126 ? -1.932 12.879 18.122 1.00 92.88 126 ILE A O 1
ATOM 1064 N N . ALA A 1 127 ? -4.008 13.582 17.609 1.00 94.25 127 ALA A N 1
ATOM 1065 C CA . ALA A 1 127 ? -3.853 13.503 16.160 1.00 94.25 127 ALA A CA 1
ATOM 1066 C C . ALA A 1 127 ? -2.640 14.302 15.674 1.00 94.25 127 ALA A C 1
ATOM 1068 O O . ALA A 1 127 ? -1.820 13.776 14.921 1.00 94.25 127 ALA A O 1
ATOM 1069 N N . LYS A 1 128 ? -2.475 15.535 16.178 1.00 94.00 128 LYS A N 1
ATOM 1070 C CA . LYS A 1 128 ? -1.349 16.408 15.823 1.00 94.00 128 LYS A CA 1
ATOM 1071 C C . LYS A 1 128 ? -0.003 15.726 16.080 1.00 94.00 128 LYS A C 1
ATOM 1073 O O . LYS A 1 128 ? 0.812 15.642 15.164 1.00 94.00 128 LYS A O 1
ATOM 1078 N N . LYS A 1 129 ? 0.176 15.140 17.269 1.00 94.31 129 LYS A N 1
ATOM 1079 C CA . LYS A 1 129 ? 1.390 14.398 17.641 1.00 94.31 129 LYS A CA 1
ATOM 1080 C C . LYS A 1 129 ? 1.678 13.257 16.658 1.00 94.31 129 LYS A C 1
ATOM 1082 O O . LYS A 1 129 ? 2.770 13.196 16.102 1.00 94.31 129 LYS A O 1
ATOM 1087 N N . PHE A 1 130 ? 0.690 12.402 16.379 1.00 92.75 130 PHE A N 1
ATOM 1088 C CA . PHE A 1 130 ? 0.864 11.278 15.448 1.00 92.75 130 PHE A CA 1
ATOM 1089 C C . PHE A 1 130 ? 1.183 11.714 14.014 1.00 92.75 130 PHE A C 1
ATOM 1091 O O . PHE A 1 130 ? 1.926 11.023 13.311 1.00 92.75 130 PHE A O 1
ATOM 1098 N N . THR A 1 131 ? 0.612 12.830 13.555 1.00 93.88 131 THR A N 1
ATOM 1099 C CA . THR A 1 131 ? 0.908 13.369 12.222 1.00 93.88 131 THR A CA 1
ATOM 1100 C C . THR A 1 131 ? 2.294 14.009 12.161 1.00 93.88 131 THR A C 1
ATOM 1102 O O . THR A 1 131 ? 3.032 13.763 11.214 1.00 93.88 131 THR A O 1
ATOM 1105 N N . GLU A 1 132 ? 2.711 14.763 13.178 1.00 94.88 132 GLU A N 1
ATOM 1106 C CA . GLU A 1 132 ? 4.029 15.410 13.201 1.00 94.88 132 GLU A CA 1
ATOM 1107 C C . GLU A 1 132 ? 5.167 14.386 13.259 1.00 94.88 132 GLU A C 1
ATOM 1109 O O . GLU A 1 132 ? 6.118 14.490 12.481 1.00 94.88 132 GLU A O 1
ATOM 1114 N N . GLU A 1 133 ? 5.026 13.342 14.085 1.00 94.44 133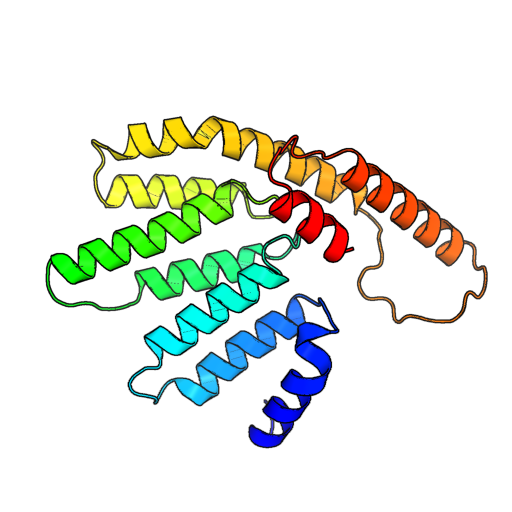 GLU A N 1
ATOM 1115 C CA . GLU A 1 133 ? 5.998 12.244 14.195 1.00 94.44 133 GLU A CA 1
ATOM 1116 C C . GLU A 1 133 ? 6.246 11.532 12.856 1.00 94.44 133 GLU A C 1
ATOM 1118 O O . GLU A 1 133 ? 7.350 11.054 12.603 1.00 94.44 133 GLU A O 1
ATOM 1123 N N . ARG A 1 134 ? 5.236 11.468 11.978 1.00 94.06 134 ARG A N 1
ATOM 1124 C CA . ARG A 1 134 ? 5.311 10.753 10.691 1.00 94.06 134 ARG A CA 1
ATOM 1125 C C . ARG A 1 134 ? 5.503 11.648 9.473 1.00 94.06 134 ARG A C 1
ATOM 1127 O O . ARG A 1 134 ? 5.791 11.141 8.389 1.00 94.06 134 ARG A O 1
ATOM 1134 N N . ASN A 1 135 ? 5.392 12.965 9.629 1.00 94.25 135 ASN A N 1
ATOM 1135 C CA . ASN A 1 135 ? 5.448 13.907 8.514 1.00 94.25 135 ASN A CA 1
ATOM 1136 C C . ASN A 1 135 ? 6.790 13.845 7.765 1.00 94.25 135 ASN A C 1
ATOM 1138 O O . ASN A 1 135 ? 6.816 13.858 6.536 1.00 94.25 135 ASN A O 1
ATOM 1142 N N . ARG A 1 136 ? 7.911 13.725 8.489 1.00 94.75 136 ARG A N 1
ATOM 1143 C CA . ARG A 1 136 ? 9.248 13.631 7.876 1.00 94.75 136 ARG A CA 1
ATOM 1144 C C . ARG A 1 136 ? 9.370 12.412 6.957 1.00 94.75 136 ARG A C 1
ATOM 1146 O O . ARG A 1 136 ? 9.829 12.551 5.822 1.00 94.75 136 ARG A O 1
ATOM 1153 N N . ASP A 1 137 ? 8.934 11.247 7.432 1.00 93.12 137 ASP A N 1
ATOM 1154 C CA . ASP A 1 137 ? 8.981 10.002 6.662 1.00 93.12 137 ASP A CA 1
ATOM 1155 C C . ASP A 1 137 ? 8.061 10.079 5.440 1.00 93.12 137 ASP A C 1
ATOM 1157 O O . ASP A 1 137 ? 8.464 9.716 4.333 1.00 93.12 137 ASP A O 1
ATOM 1161 N N . HIS A 1 138 ? 6.858 10.633 5.618 1.00 95.56 138 HIS A N 1
ATOM 1162 C CA . HIS A 1 138 ? 5.915 10.856 4.526 1.00 95.56 138 HIS A CA 1
ATOM 1163 C C . HIS A 1 138 ? 6.497 11.765 3.432 1.00 95.56 138 HIS A C 1
ATOM 1165 O O . HIS A 1 138 ? 6.436 11.432 2.246 1.00 95.56 138 HIS A O 1
ATOM 1171 N N . VAL A 1 139 ? 7.113 12.892 3.804 1.00 96.31 139 VAL A N 1
ATOM 1172 C CA . VAL A 1 139 ? 7.739 13.813 2.841 1.00 96.31 139 VAL A CA 1
ATOM 1173 C C . VAL A 1 139 ? 8.857 13.118 2.058 1.00 96.31 139 VAL A C 1
ATOM 1175 O O . VAL A 1 139 ? 8.959 13.314 0.842 1.00 96.31 139 VAL A O 1
ATOM 1178 N N . ASN A 1 140 ? 9.657 12.269 2.713 1.00 94.75 140 ASN A N 1
ATOM 1179 C CA . ASN A 1 140 ? 10.674 11.466 2.035 1.00 94.75 140 ASN A CA 1
ATOM 1180 C C . ASN A 1 140 ? 10.046 10.447 1.069 1.00 94.75 140 ASN A C 1
ATOM 1182 O O . ASN A 1 140 ? 10.434 10.400 -0.099 1.00 94.75 140 ASN A O 1
ATOM 1186 N N . ALA A 1 141 ? 9.038 9.687 1.509 1.00 94.62 141 ALA A N 1
ATOM 1187 C CA . ALA A 1 141 ? 8.333 8.717 0.668 1.00 94.62 141 ALA A CA 1
ATOM 1188 C C . ALA A 1 141 ? 7.680 9.381 -0.555 1.00 94.62 141 ALA A C 1
ATOM 1190 O O . ALA A 1 141 ? 7.755 8.856 -1.669 1.00 94.62 141 ALA A O 1
ATOM 1191 N N . ARG A 1 142 ? 7.114 10.581 -0.387 1.00 96.50 142 ARG A N 1
ATOM 1192 C CA . ARG A 1 142 ? 6.569 11.387 -1.484 1.00 96.50 142 ARG A CA 1
ATOM 1193 C C . ARG A 1 142 ? 7.645 11.820 -2.480 1.00 96.50 142 ARG A C 1
ATOM 1195 O O . ARG A 1 142 ? 7.424 11.715 -3.685 1.00 96.50 142 ARG A O 1
ATOM 1202 N N . ARG A 1 143 ? 8.805 12.295 -2.010 1.00 96.31 143 ARG A N 1
ATOM 1203 C CA . ARG A 1 143 ? 9.940 12.637 -2.891 1.00 96.31 143 ARG A CA 1
ATOM 1204 C C . ARG A 1 143 ? 10.360 11.420 -3.716 1.00 96.31 143 ARG A C 1
ATOM 1206 O O . ARG A 1 143 ? 10.426 11.511 -4.939 1.00 96.31 143 ARG A O 1
ATOM 1213 N N . VAL A 1 144 ? 10.569 10.280 -3.056 1.00 94.25 144 VAL A N 1
ATOM 1214 C CA . VAL A 1 144 ? 10.964 9.031 -3.724 1.00 94.25 144 VAL A CA 1
ATOM 1215 C C . VAL A 1 144 ? 9.889 8.543 -4.689 1.00 94.25 144 VAL A C 1
ATOM 1217 O O . VAL A 1 144 ? 10.230 8.036 -5.747 1.00 94.25 144 VAL A O 1
ATOM 1220 N N . THR A 1 145 ? 8.603 8.748 -4.393 1.00 94.50 145 THR A N 1
ATOM 1221 C CA . THR A 1 145 ? 7.507 8.421 -5.321 1.00 94.50 145 THR A CA 1
ATOM 1222 C C . THR A 1 145 ? 7.655 9.165 -6.649 1.00 94.50 145 THR A C 1
ATOM 1224 O O . THR A 1 145 ? 7.552 8.545 -7.702 1.00 94.50 145 THR A O 1
ATOM 1227 N N . LYS A 1 146 ? 7.950 10.472 -6.617 1.00 94.56 146 LYS A N 1
ATOM 1228 C CA . LYS A 1 146 ? 8.142 11.274 -7.840 1.00 94.56 146 LYS A CA 1
ATOM 1229 C C . LYS A 1 146 ? 9.359 10.816 -8.645 1.00 94.56 146 LYS A C 1
ATOM 1231 O O . LYS A 1 146 ? 9.311 10.749 -9.872 1.00 94.56 146 LYS A O 1
ATOM 1236 N N . GLU A 1 147 ? 10.449 10.477 -7.961 1.00 93.12 147 GLU A N 1
ATOM 1237 C CA . GLU A 1 147 ? 11.633 9.893 -8.602 1.00 93.12 147 GLU A CA 1
ATOM 1238 C C . GLU A 1 147 ? 11.320 8.524 -9.216 1.00 93.12 147 GLU A C 1
ATOM 1240 O O . GLU A 1 147 ? 11.719 8.257 -10.349 1.00 93.12 147 GLU A O 1
ATOM 1245 N N . TYR A 1 148 ? 10.549 7.695 -8.508 1.00 90.69 148 TYR A N 1
ATOM 1246 C CA . TYR A 1 148 ? 10.145 6.367 -8.955 1.00 90.69 148 TYR A CA 1
ATOM 1247 C C . TYR A 1 148 ? 9.245 6.433 -10.200 1.00 90.69 148 TYR A C 1
ATOM 1249 O O . TYR A 1 148 ? 9.412 5.676 -11.157 1.00 90.69 148 TYR A O 1
ATOM 1257 N N . GLU A 1 149 ? 8.313 7.380 -10.239 1.00 91.69 149 GLU A N 1
ATOM 1258 C CA . GLU A 1 149 ? 7.488 7.634 -11.418 1.00 91.69 149 GLU A CA 1
ATOM 1259 C C . GLU A 1 149 ? 8.342 8.081 -12.614 1.00 91.69 149 GLU A C 1
ATOM 1261 O O . GLU A 1 149 ? 8.204 7.550 -13.715 1.00 91.69 149 GLU A O 1
ATOM 1266 N N . SER A 1 150 ? 9.282 9.004 -12.390 1.00 92.00 150 SER A N 1
ATOM 1267 C CA . SER A 1 150 ? 10.180 9.508 -13.432 1.00 92.00 150 SER A CA 1
ATOM 1268 C C . SER A 1 150 ? 11.090 8.414 -14.001 1.00 92.00 150 SER A C 1
ATOM 1270 O O . SER A 1 150 ? 11.212 8.283 -15.221 1.00 92.00 150 SER A O 1
ATOM 1272 N N . ILE A 1 151 ? 11.699 7.590 -13.139 1.00 89.06 151 ILE A N 1
ATOM 1273 C CA . ILE A 1 151 ? 12.634 6.538 -13.559 1.00 89.06 151 ILE A CA 1
ATOM 1274 C C . ILE A 1 151 ? 11.929 5.387 -14.280 1.00 89.06 151 ILE A C 1
ATOM 1276 O O . ILE A 1 151 ? 12.514 4.778 -15.172 1.00 89.06 151 ILE A O 1
ATOM 1280 N N . THR A 1 152 ? 10.668 5.112 -13.927 1.00 87.62 152 THR A N 1
ATOM 1281 C CA . THR A 1 152 ? 9.866 4.055 -14.560 1.00 87.62 152 THR A CA 1
ATOM 1282 C C . THR A 1 152 ? 9.031 4.537 -15.740 1.00 87.62 152 THR A C 1
ATOM 1284 O O . THR A 1 152 ? 8.319 3.744 -16.367 1.00 87.62 152 THR A O 1
ATOM 1287 N N . LYS A 1 153 ? 9.117 5.824 -16.085 1.00 88.38 153 LYS A N 1
ATOM 1288 C CA . LYS A 1 153 ? 8.411 6.394 -17.227 1.00 88.38 153 LYS A CA 1
ATOM 1289 C C . LYS A 1 153 ? 8.905 5.753 -18.526 1.00 88.38 153 LYS A C 1
ATOM 1291 O O . LYS A 1 153 ? 10.080 5.828 -18.870 1.00 88.38 153 LYS A O 1
ATOM 1296 N N . GLY A 1 154 ? 7.983 5.146 -19.270 1.00 84.19 154 GLY A N 1
ATOM 1297 C CA . GLY A 1 154 ? 8.281 4.487 -20.546 1.00 84.19 154 GLY A CA 1
ATOM 1298 C C . GLY A 1 154 ? 8.772 3.039 -20.436 1.00 84.19 154 GLY A C 1
ATOM 1299 O O . GLY A 1 154 ? 9.005 2.424 -21.478 1.00 84.19 154 GLY A O 1
ATOM 1300 N N . LEU A 1 155 ? 8.888 2.477 -19.224 1.00 86.38 155 LEU A N 1
ATOM 1301 C CA . LEU A 1 155 ? 9.126 1.043 -19.037 1.00 86.38 155 LEU A CA 1
ATOM 1302 C C . LEU A 1 155 ? 7.878 0.230 -19.382 1.00 86.38 155 LEU A C 1
ATOM 1304 O O . LEU A 1 155 ? 6.800 0.437 -18.815 1.00 86.38 155 LEU A O 1
ATOM 1308 N N . ALA A 1 156 ? 8.044 -0.746 -20.266 1.00 82.00 156 ALA A N 1
ATOM 1309 C CA . ALA A 1 156 ? 7.006 -1.691 -20.635 1.00 82.00 156 ALA A CA 1
ATOM 1310 C C . ALA A 1 156 ? 6.961 -2.857 -19.634 1.00 82.00 156 ALA A C 1
ATOM 1312 O O . ALA A 1 156 ? 7.576 -3.900 -19.834 1.00 82.00 156 ALA A O 1
ATOM 1313 N N . ARG A 1 157 ? 6.210 -2.680 -18.541 1.00 75.88 157 ARG A N 1
ATOM 1314 C CA . ARG A 1 157 ? 6.092 -3.668 -17.445 1.00 75.88 157 ARG A CA 1
ATOM 1315 C C . ARG A 1 157 ? 5.188 -4.870 -17.753 1.00 75.88 157 ARG A C 1
ATOM 1317 O O . ARG A 1 157 ? 5.190 -5.839 -17.006 1.00 75.88 157 ARG A O 1
ATOM 1324 N N . ASN A 1 158 ? 4.426 -4.807 -18.845 1.00 75.69 158 ASN A N 1
ATOM 1325 C CA . ASN A 1 158 ? 3.446 -5.831 -19.231 1.00 75.69 158 ASN A CA 1
ATOM 1326 C C . ASN A 1 158 ? 3.866 -6.634 -20.473 1.00 75.69 158 ASN A C 1
ATOM 1328 O O . ASN A 1 158 ? 3.052 -7.375 -21.023 1.00 75.69 158 ASN A O 1
ATOM 1332 N N . MET A 1 159 ? 5.101 -6.464 -20.954 1.00 72.38 159 MET A N 1
ATOM 1333 C CA . MET A 1 159 ? 5.578 -7.209 -22.116 1.00 72.38 159 MET A CA 1
ATOM 1334 C C . MET A 1 159 ? 5.908 -8.655 -21.730 1.00 72.38 159 MET A C 1
ATOM 1336 O O . MET A 1 159 ? 6.532 -8.877 -20.690 1.00 72.38 159 MET A O 1
ATOM 1340 N N . PRO A 1 160 ? 5.508 -9.647 -22.544 1.00 74.25 160 PRO A N 1
ATOM 1341 C CA . PRO A 1 160 ? 5.913 -11.025 -22.320 1.00 74.25 160 PRO A CA 1
ATOM 1342 C C . PRO A 1 160 ? 7.431 -11.156 -22.477 1.00 74.25 160 PRO A C 1
ATOM 1344 O O . PRO A 1 160 ? 8.025 -10.522 -23.351 1.00 74.25 160 PRO A O 1
ATOM 1347 N N . SER A 1 161 ? 8.054 -12.012 -21.665 1.00 76.00 161 SER A N 1
ATOM 1348 C CA . SER A 1 161 ? 9.459 -12.373 -21.857 1.00 76.00 161 SER A CA 1
ATOM 1349 C C . SER A 1 161 ? 9.618 -13.108 -23.184 1.00 76.00 161 SER A C 1
ATOM 1351 O O . SER A 1 161 ? 9.215 -14.265 -23.313 1.00 76.00 161 SER A O 1
ATOM 1353 N N . VAL A 1 162 ? 10.203 -12.426 -24.163 1.00 76.75 162 VAL A N 1
ATOM 1354 C CA . VAL A 1 162 ? 10.559 -12.973 -25.473 1.00 76.75 162 VAL A CA 1
ATOM 1355 C C . VAL A 1 162 ? 12.083 -12.994 -25.626 1.00 76.75 162 VAL A C 1
ATOM 1357 O O . VAL A 1 162 ? 12.763 -12.170 -25.008 1.00 76.75 162 VAL A O 1
ATOM 1360 N N . PRO A 1 163 ? 12.648 -13.932 -26.407 1.00 78.56 163 PRO A N 1
ATOM 1361 C CA . PRO A 1 163 ? 14.071 -13.912 -26.728 1.00 78.56 163 PRO A CA 1
ATOM 1362 C C . PRO A 1 163 ? 14.461 -12.578 -27.386 1.00 78.56 163 PRO A C 1
ATOM 1364 O O . PRO A 1 163 ? 13.6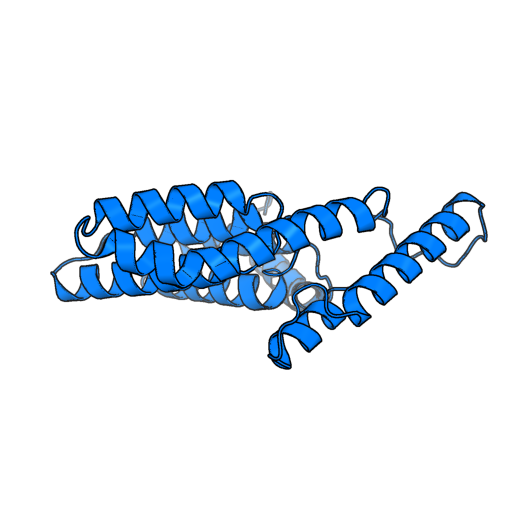56 -12.056 -28.160 1.00 78.56 163 PRO A O 1
ATOM 1367 N N . PRO A 1 164 ? 15.668 -12.040 -27.126 1.00 79.06 164 PRO A N 1
ATOM 1368 C CA . PRO A 1 164 ? 16.095 -10.772 -27.709 1.00 79.06 164 PRO A CA 1
ATOM 1369 C C . PRO A 1 164 ? 16.077 -10.834 -29.238 1.00 79.06 164 PRO A C 1
ATOM 1371 O O . PRO A 1 164 ? 16.771 -11.655 -29.837 1.00 79.06 164 PRO A O 1
ATOM 1374 N N . GLN A 1 165 ? 15.305 -9.950 -29.863 1.00 83.38 165 GLN A N 1
ATOM 1375 C CA . GLN A 1 165 ? 15.306 -9.724 -31.310 1.00 83.38 165 GLN A CA 1
ATOM 1376 C C . GLN A 1 165 ? 16.227 -8.554 -31.695 1.00 83.38 165 GLN A C 1
ATOM 1378 O O . GLN A 1 165 ? 16.449 -8.301 -32.876 1.00 83.38 165 GLN A O 1
ATOM 1383 N N . VAL A 1 166 ? 16.784 -7.855 -30.695 1.00 81.00 166 VAL A N 1
ATOM 1384 C CA . VAL A 1 166 ? 17.721 -6.724 -30.819 1.00 81.00 166 VAL A CA 1
ATOM 1385 C C . VAL A 1 166 ? 17.104 -5.565 -31.608 1.00 81.00 166 VAL A C 1
ATOM 1387 O O . VAL A 1 166 ? 17.773 -4.821 -32.323 1.00 81.00 166 VAL A O 1
ATOM 1390 N N . THR A 1 167 ? 15.792 -5.380 -31.468 1.00 87.88 167 THR A N 1
ATOM 1391 C CA . THR A 1 167 ? 15.129 -4.228 -32.081 1.00 87.88 167 THR A CA 1
ATOM 1392 C C . THR A 1 167 ? 15.548 -2.931 -31.370 1.00 87.88 167 THR A C 1
ATOM 1394 O O . THR A 1 167 ? 15.828 -2.951 -30.166 1.00 87.88 167 THR A O 1
ATOM 1397 N N . PRO A 1 168 ? 15.540 -1.766 -32.047 1.00 87.50 168 PRO A N 1
ATOM 1398 C CA . PRO A 1 168 ? 15.840 -0.483 -31.399 1.00 87.50 168 PRO A CA 1
ATOM 1399 C C . PRO A 1 168 ? 14.956 -0.200 -30.173 1.00 87.50 168 PRO A C 1
ATOM 1401 O O . PRO A 1 168 ? 15.386 0.438 -29.212 1.00 87.50 168 PRO A O 1
ATOM 1404 N N . TYR A 1 169 ? 13.719 -0.706 -30.185 1.00 86.94 169 TYR A N 1
ATOM 1405 C CA . TYR A 1 169 ? 12.803 -0.624 -29.053 1.00 86.94 169 TYR A CA 1
ATOM 1406 C C . TYR A 1 169 ? 13.267 -1.479 -27.864 1.00 86.94 169 TYR A C 1
ATOM 1408 O O . TYR A 1 169 ? 13.296 -0.980 -26.740 1.00 86.94 169 TYR A O 1
ATOM 1416 N N . GLU A 1 170 ? 13.663 -2.733 -28.097 1.00 85.12 170 GLU A N 1
ATOM 1417 C CA . GLU A 1 170 ? 14.172 -3.626 -27.047 1.00 85.12 170 GLU A CA 1
ATOM 1418 C C . GLU A 1 170 ? 15.444 -3.079 -26.401 1.00 85.12 170 GLU A C 1
ATOM 1420 O O . GLU A 1 170 ? 15.544 -3.062 -25.176 1.00 85.12 170 GLU A O 1
ATOM 1425 N N . VAL A 1 171 ? 16.383 -2.567 -27.203 1.00 87.31 171 VAL A N 1
ATOM 1426 C CA . VAL A 1 171 ? 17.618 -1.951 -26.692 1.00 87.31 171 VAL A CA 1
ATOM 1427 C C . VAL A 1 171 ? 17.284 -0.786 -25.757 1.00 87.31 171 VAL A C 1
ATOM 1429 O O . VAL A 1 171 ? 17.768 -0.741 -24.625 1.00 87.31 171 VAL A O 1
ATOM 1432 N N . LYS A 1 172 ? 16.365 0.095 -26.174 1.00 88.44 172 LYS A N 1
ATOM 1433 C CA . LYS A 1 172 ? 15.885 1.204 -25.342 1.00 88.44 172 LYS A CA 1
ATOM 1434 C C . LYS A 1 172 ? 15.207 0.719 -24.054 1.00 88.44 172 LYS A C 1
ATOM 1436 O O . LYS A 1 172 ? 15.413 1.313 -22.998 1.00 88.44 172 LYS A O 1
ATOM 1441 N N . GLN A 1 173 ? 14.408 -0.349 -24.105 1.00 89.56 173 GLN A N 1
ATOM 1442 C CA . GLN A 1 173 ? 13.795 -0.929 -22.902 1.00 89.56 173 GLN A CA 1
ATOM 1443 C C . GLN A 1 173 ? 14.855 -1.480 -21.940 1.00 89.56 173 GLN A C 1
ATOM 1445 O O . GLN A 1 173 ? 14.785 -1.209 -20.743 1.00 89.56 173 GLN A O 1
ATOM 1450 N N . VAL A 1 174 ? 15.866 -2.193 -22.445 1.00 87.62 174 VAL A N 1
ATOM 1451 C CA . VAL A 1 174 ? 16.973 -2.721 -21.630 1.00 87.62 174 VAL A CA 1
ATOM 1452 C C . VAL A 1 174 ? 17.744 -1.594 -20.938 1.00 87.62 174 VAL A C 1
ATOM 1454 O O . VAL A 1 174 ? 18.084 -1.718 -19.761 1.00 87.62 174 VAL A O 1
ATOM 1457 N N . GLU A 1 175 ? 18.002 -0.481 -21.624 1.00 89.44 175 GLU A N 1
ATOM 1458 C CA . GLU A 1 175 ? 18.646 0.696 -21.026 1.00 89.44 175 GLU A CA 1
ATOM 1459 C C . GLU A 1 175 ? 17.814 1.303 -19.892 1.00 89.44 175 GLU A C 1
ATOM 1461 O O . GLU A 1 175 ? 18.350 1.589 -18.817 1.00 89.44 175 GLU A O 1
ATOM 1466 N N . LEU A 1 176 ? 16.502 1.452 -20.096 1.00 89.44 176 LEU A N 1
ATOM 1467 C CA . LEU A 1 176 ? 15.592 1.938 -19.059 1.00 89.44 176 LEU A CA 1
ATOM 1468 C C . LEU A 1 176 ? 15.573 0.996 -17.844 1.00 89.44 176 LEU A C 1
ATOM 1470 O O . LEU A 1 176 ? 15.644 1.468 -16.709 1.00 89.44 176 LEU A O 1
ATOM 1474 N N . TRP A 1 177 ? 15.553 -0.324 -18.063 1.00 89.75 177 TRP A N 1
ATOM 1475 C CA . TRP A 1 177 ? 15.609 -1.316 -16.984 1.00 89.75 177 TRP A CA 1
ATOM 1476 C C . TRP A 1 177 ? 16.926 -1.247 -16.209 1.00 89.75 177 TRP A C 1
ATOM 1478 O O . TRP A 1 177 ? 16.914 -1.213 -14.979 1.00 89.75 177 TRP A O 1
ATOM 1488 N N . LYS A 1 178 ? 18.069 -1.136 -16.898 1.00 89.19 178 LYS A N 1
ATOM 1489 C CA . LYS A 1 178 ? 19.379 -0.940 -16.252 1.00 89.19 178 LYS A CA 1
ATOM 1490 C C . LYS A 1 178 ? 19.405 0.331 -15.404 1.00 89.19 178 LYS A C 1
ATOM 1492 O O . LYS A 1 178 ? 19.896 0.305 -14.276 1.00 89.19 178 LYS A O 1
ATOM 1497 N N . LYS A 1 179 ? 18.852 1.429 -15.928 1.00 89.81 179 LYS A N 1
ATOM 1498 C CA . LYS A 1 179 ? 18.758 2.708 -15.216 1.00 89.81 179 LYS A CA 1
ATOM 1499 C C . LYS A 1 179 ? 17.903 2.583 -13.952 1.00 89.81 179 LYS A C 1
ATOM 1501 O O . LYS A 1 179 ? 18.289 3.097 -12.905 1.00 89.81 179 LYS A O 1
ATOM 1506 N N . TYR A 1 180 ? 16.779 1.874 -14.039 1.00 89.06 180 TYR A N 1
ATOM 1507 C CA . TYR A 1 180 ? 15.904 1.617 -12.899 1.00 89.06 180 TYR A CA 1
ATOM 1508 C C . TYR A 1 180 ? 16.581 0.751 -11.824 1.00 89.06 180 TYR A C 1
ATOM 1510 O O . TYR A 1 180 ? 16.603 1.141 -10.658 1.00 89.06 180 TYR A O 1
ATOM 1518 N N . ILE A 1 181 ? 17.227 -0.354 -12.214 1.00 87.69 181 ILE A N 1
ATOM 1519 C CA . ILE A 1 181 ? 17.979 -1.220 -11.290 1.00 87.69 181 ILE A CA 1
ATOM 1520 C C . ILE A 1 181 ? 19.080 -0.426 -10.576 1.00 87.69 181 ILE A C 1
ATOM 1522 O O . ILE A 1 181 ? 19.255 -0.553 -9.365 1.00 87.69 181 ILE A O 1
ATOM 1526 N N . GLN A 1 182 ? 19.824 0.411 -11.306 1.00 88.44 182 GLN A N 1
ATOM 1527 C CA . GLN A 1 182 ? 20.870 1.238 -10.706 1.00 88.44 182 GLN A CA 1
ATOM 1528 C C . GLN A 1 182 ? 20.299 2.271 -9.727 1.00 88.44 182 GLN A C 1
ATOM 1530 O O . GLN A 1 182 ? 20.899 2.521 -8.684 1.00 88.44 182 GLN A O 1
ATOM 1535 N N . TRP A 1 183 ? 19.142 2.857 -10.040 1.00 89.88 183 TRP A N 1
ATOM 1536 C CA . TRP A 1 183 ? 18.466 3.784 -9.138 1.00 89.88 183 TRP A CA 1
ATOM 1537 C C . TRP A 1 183 ? 18.040 3.103 -7.831 1.00 89.88 183 TRP A C 1
ATOM 1539 O O . TRP A 1 183 ? 18.332 3.646 -6.769 1.00 89.88 183 TRP A O 1
ATOM 1549 N N . GLU A 1 184 ? 17.454 1.900 -7.872 1.00 86.94 184 GLU A N 1
ATOM 1550 C CA . GLU A 1 184 ? 17.119 1.152 -6.644 1.00 86.94 184 GLU A CA 1
ATOM 1551 C C . GLU A 1 184 ? 18.368 0.769 -5.835 1.00 86.94 184 GLU A C 1
ATOM 1553 O O . GLU A 1 184 ? 18.370 0.894 -4.610 1.00 86.94 184 GLU A O 1
ATOM 1558 N N . LYS A 1 185 ? 19.469 0.381 -6.501 1.00 85.81 185 LYS A N 1
ATOM 1559 C CA . LYS A 1 185 ? 20.753 0.086 -5.831 1.00 85.81 185 LYS A CA 1
ATOM 1560 C C . LYS A 1 185 ? 21.311 1.273 -5.046 1.00 85.81 185 LYS A C 1
ATOM 1562 O O . LYS A 1 185 ? 21.992 1.067 -4.047 1.00 85.81 185 LYS A O 1
ATOM 1567 N N . ASN A 1 186 ? 21.005 2.499 -5.464 1.00 88.06 186 ASN A N 1
ATOM 1568 C CA . ASN A 1 186 ? 21.442 3.713 -4.775 1.00 88.06 186 ASN A CA 1
ATOM 1569 C C . ASN A 1 186 ? 20.613 4.028 -3.512 1.00 88.06 186 ASN A C 1
ATOM 1571 O O . ASN A 1 186 ? 20.836 5.070 -2.897 1.00 88.06 186 ASN A O 1
ATOM 1575 N N . ASN A 1 187 ? 19.667 3.161 -3.123 1.00 84.56 187 ASN A N 1
ATOM 1576 C CA . ASN A 1 187 ? 18.821 3.304 -1.936 1.00 84.56 187 ASN A CA 1
ATOM 1577 C C . ASN A 1 187 ? 18.155 4.697 -1.850 1.00 84.56 187 ASN A C 1
ATOM 1579 O O . ASN A 1 187 ? 18.458 5.492 -0.955 1.00 84.56 187 ASN A O 1
ATOM 1583 N N . PRO A 1 188 ? 17.224 5.022 -2.766 1.00 83.81 188 PRO A N 1
ATOM 1584 C CA . PRO A 1 188 ? 16.623 6.355 -2.850 1.00 83.81 188 PRO A CA 1
ATOM 1585 C C . PRO A 1 188 ? 15.844 6.739 -1.583 1.00 83.81 188 PRO A C 1
ATOM 1587 O O . PRO A 1 188 ? 15.745 7.925 -1.253 1.00 83.81 188 PRO A O 1
ATOM 1590 N N . LEU A 1 189 ? 15.332 5.743 -0.849 1.00 82.38 189 LEU A N 1
ATOM 1591 C CA . LEU A 1 189 ? 14.680 5.914 0.451 1.00 82.38 189 LEU A CA 1
ATOM 1592 C C . LEU A 1 189 ? 15.647 6.270 1.581 1.00 82.38 189 LEU A C 1
ATOM 1594 O O . LEU A 1 189 ? 15.181 6.779 2.600 1.00 82.38 189 LEU A O 1
ATOM 1598 N N . LYS A 1 190 ? 16.955 6.036 1.406 1.00 84.38 190 LYS A N 1
ATOM 1599 C CA . LYS A 1 190 ? 17.983 6.168 2.450 1.00 84.38 190 LYS A CA 1
ATOM 1600 C C . LYS A 1 190 ? 17.579 5.436 3.731 1.00 84.38 190 LYS A C 1
ATOM 1602 O O . LYS A 1 190 ? 17.757 5.948 4.831 1.00 84.38 190 LYS A O 1
ATOM 1607 N N . THR A 1 191 ? 16.961 4.269 3.570 1.00 79.56 191 THR A N 1
ATOM 1608 C CA . THR A 1 191 ? 16.577 3.426 4.700 1.00 79.56 191 THR A CA 1
ATOM 1609 C C . THR A 1 191 ? 17.747 2.536 5.087 1.00 79.56 191 THR A C 1
ATOM 1611 O O . THR A 1 191 ? 18.483 2.078 4.217 1.00 79.56 191 THR A O 1
ATOM 1614 N N . GLU A 1 192 ? 17.919 2.295 6.379 1.00 78.31 192 GLU A N 1
ATOM 1615 C CA . GLU A 1 192 ? 18.896 1.333 6.895 1.00 78.31 192 GLU A CA 1
ATOM 1616 C C . GLU A 1 192 ? 18.281 -0.063 7.066 1.00 78.31 192 GLU A C 1
ATOM 1618 O O . GLU A 1 192 ? 19.003 -1.007 7.364 1.00 78.31 192 GLU A O 1
ATOM 1623 N N . ASP A 1 193 ? 16.964 -0.215 6.854 1.00 77.50 193 ASP A N 1
ATOM 1624 C CA . ASP A 1 193 ? 16.266 -1.492 7.014 1.00 77.50 193 ASP A CA 1
ATOM 1625 C C . ASP A 1 193 ? 16.656 -2.490 5.903 1.00 77.50 193 ASP A C 1
ATOM 1627 O O . ASP A 1 193 ? 16.211 -2.341 4.753 1.00 77.50 193 ASP A O 1
ATOM 1631 N N . PRO A 1 194 ? 17.414 -3.558 6.228 1.00 71.31 194 PRO A N 1
ATOM 1632 C CA . PRO A 1 194 ? 17.863 -4.533 5.240 1.00 71.31 194 PRO A CA 1
ATOM 1633 C C . PRO A 1 194 ? 16.695 -5.278 4.588 1.00 71.31 194 PRO A C 1
ATOM 1635 O O . PRO A 1 194 ? 16.793 -5.688 3.428 1.00 71.31 194 PRO A O 1
ATOM 1638 N N . ILE A 1 195 ? 15.573 -5.437 5.303 1.00 74.81 195 ILE A N 1
ATOM 1639 C CA . ILE A 1 195 ? 14.383 -6.125 4.796 1.00 74.81 195 ILE A CA 1
ATOM 1640 C C . ILE A 1 195 ? 13.736 -5.282 3.700 1.00 74.81 195 ILE A C 1
ATOM 1642 O O . ILE A 1 195 ? 13.438 -5.801 2.622 1.00 74.81 195 ILE A O 1
ATOM 1646 N N . THR A 1 196 ? 13.547 -3.984 3.942 1.00 72.31 196 THR A N 1
ATOM 1647 C CA . THR A 1 196 ? 12.996 -3.060 2.943 1.00 72.31 196 THR A CA 1
ATOM 1648 C C . THR A 1 196 ? 13.905 -2.953 1.717 1.00 72.31 196 THR A C 1
ATOM 1650 O O . THR A 1 196 ? 13.400 -3.025 0.596 1.00 72.31 196 THR A O 1
ATOM 1653 N N . ILE A 1 197 ? 15.229 -2.871 1.897 1.00 73.25 197 ILE A N 1
ATOM 1654 C CA . ILE A 1 197 ? 16.194 -2.849 0.780 1.00 73.25 197 ILE A CA 1
ATOM 1655 C C . ILE A 1 197 ? 16.081 -4.130 -0.060 1.00 73.25 197 ILE A C 1
ATOM 1657 O O . ILE A 1 197 ? 15.916 -4.069 -1.280 1.00 73.25 197 ILE A O 1
ATOM 1661 N N . THR A 1 198 ? 16.100 -5.295 0.593 1.00 69.25 198 THR A N 1
ATOM 1662 C CA . THR A 1 198 ? 16.034 -6.598 -0.086 1.00 69.25 198 THR A CA 1
ATOM 1663 C C . THR A 1 198 ? 14.712 -6.773 -0.832 1.00 69.25 198 THR A C 1
ATOM 1665 O O . THR A 1 198 ? 14.701 -7.183 -1.994 1.00 69.25 198 THR A O 1
ATOM 1668 N N . LYS A 1 199 ? 13.580 -6.422 -0.206 1.00 74.44 199 LYS A N 1
ATOM 1669 C CA . LYS A 1 199 ? 12.254 -6.549 -0.828 1.00 74.44 199 LYS A CA 1
ATOM 1670 C C . LYS A 1 199 ? 12.097 -5.650 -2.049 1.00 74.44 199 LYS A C 1
ATOM 1672 O O . LYS A 1 199 ? 11.550 -6.113 -3.045 1.00 74.44 199 LYS A O 1
ATOM 1677 N N . ARG A 1 200 ? 12.608 -4.414 -2.014 1.00 72.00 200 ARG A N 1
ATOM 1678 C CA . ARG A 1 200 ? 12.587 -3.517 -3.182 1.00 72.00 200 ARG A CA 1
ATOM 1679 C C . ARG A 1 200 ? 13.403 -4.076 -4.342 1.00 72.00 200 ARG A C 1
ATOM 1681 O O . ARG A 1 200 ? 12.907 -4.087 -5.460 1.00 72.00 200 ARG A O 1
ATOM 1688 N N . GLY A 1 201 ? 14.590 -4.621 -4.066 1.00 60.34 201 GLY A N 1
ATOM 1689 C CA . GLY A 1 201 ? 15.410 -5.281 -5.086 1.00 60.34 201 GLY A CA 1
ATOM 1690 C C . GLY A 1 201 ? 14.788 -6.561 -5.659 1.00 60.34 201 GLY A C 1
ATOM 1691 O O . GLY A 1 201 ? 15.061 -6.904 -6.801 1.00 60.34 201 GLY A O 1
ATOM 1692 N N . SER A 1 202 ? 13.940 -7.250 -4.888 1.00 59.28 202 SER A N 1
ATOM 1693 C CA . SER A 1 202 ? 13.270 -8.500 -5.294 1.00 59.28 202 SER A CA 1
ATOM 1694 C C . SER A 1 202 ? 11.977 -8.284 -6.090 1.00 59.28 202 SER A C 1
ATOM 1696 O O . SER A 1 202 ? 11.455 -9.235 -6.662 1.00 59.28 202 SER A O 1
ATOM 1698 N N . CYS A 1 203 ? 11.422 -7.067 -6.064 1.00 55.50 203 CYS A N 1
ATOM 1699 C CA . CYS A 1 203 ? 10.222 -6.696 -6.824 1.00 55.50 203 CYS A CA 1
ATOM 1700 C C . CYS A 1 203 ? 10.550 -6.166 -8.237 1.00 55.50 203 CYS A C 1
ATOM 1702 O O . CYS A 1 203 ? 9.627 -5.765 -8.946 1.00 55.50 203 CYS A O 1
ATOM 1704 N N . LEU A 1 204 ? 11.841 -6.130 -8.600 1.00 55.81 204 LEU A N 1
ATOM 1705 C CA . LEU A 1 204 ? 12.384 -5.793 -9.923 1.00 55.81 204 LEU A CA 1
ATOM 1706 C C . LEU A 1 204 ? 12.245 -6.966 -10.895 1.00 55.81 204 LEU A C 1
ATOM 1708 O O . LEU A 1 204 ? 11.884 -6.697 -12.061 1.00 55.81 204 LEU A O 1
#

Foldseek 3Di:
DVVPPLVVVVVVCVVPVQPDQDLVNLVVVLVSLCVPCVPPPCSLVVSLVSLVVSCLQNVQPQACVVSLVVNLVSLVPDDDDDPVRVVVSLVVSLVSLLVNLLHQYPCNVVSLVVLLVSLCVVPVVCSVVSNVVRVVSNVLSPVVNVVLCVLCPPAPPPDDDDDDPVDPSVVVNVVSVVSNLVVLVVVSSPDPDPSVSVSVNVSD

Organism: Dibothriocephalus latus (NCBI:txid60516)

Sequence (204 aa):
MKAKNYERVEKLFQRCLIKILNIDLWKLYLQYIKETKCKHPNFKEKMAQAYDFTLDKMGLDLNSYSIWADYITFLRSTQVQGSYAESQKITATRRVYQRAIVTPMLGIETIWRDYCMYENSINPHIAKKFTEERNRDHVNARRVTKEYESITKGLARNMPSVPPQVTPYEVKQVELWKKYIQWEKNNPLKTEDPITITKRGSCL

Radius of gyration: 19.34 Å; chains: 1; bounding box: 41×42×56 Å

pLDDT: mean 88.65, std 8.43, range [55.5, 97.81]